Protein AF-A0A2W4TW45-F1 (afdb_monomer_lite)

Secondary structure (DSSP, 8-state):
-------------------B-TTSPBPPPHHHHHHHHHHHHHHHHHHHHHHHHHHHHHHHHH--THHHHHHHHT---TT-BHHHHHHHTT--GGGEEEEEETTEEEEEES-STT--B-SS-EEEEEEEETTEEEEEEEEETTEEEEE-SGGGGSHHHHHHHHHHHHHHHHHHHHHHT-HHHHHHHHHHHHHH-TT-HHHHHHH-

Radius of gyration: 29.38 Å; chains: 1; bounding box: 104×48×53 Å

Sequence (204 aa):
MVVALAAAACAPKRVREEPILRNGERVPEPDAAVEAVRQEAGARRAAMAARRGELVADALATCTGAICDALARGEVTLEMTEAQVLAATGTTDEAWQIRRNGRIAVMVPRSLLAAPRDAVGELAMVQLRDGAVASYAYREAQGLRVVRRPSDATTAGRANALAEMLVREGDDLVARGDLDAALDRYDRAQVLQPDNVELEYRIA

pLDDT: mean 88.07, std 15.18, range [37.84, 98.69]

Structure (mmCIF, N/CA/C/O backbone):
data_AF-A0A2W4TW45-F1
#
_entry.id   AF-A0A2W4TW45-F1
#
loop_
_atom_site.group_PDB
_atom_site.id
_atom_site.type_symbol
_atom_site.label_atom_id
_atom_site.label_alt_id
_atom_site.label_comp_id
_atom_site.label_asym_id
_atom_site.label_entity_id
_atom_site.label_seq_id
_atom_site.pdbx_PDB_ins_code
_atom_site.Cartn_x
_atom_site.Cartn_y
_atom_site.Cartn_z
_atom_site.occupancy
_atom_site.B_iso_or_equiv
_atom_site.auth_seq_id
_atom_site.auth_comp_id
_atom_site.auth_asym_id
_atom_site.auth_atom_id
_atom_site.pdbx_PDB_model_num
ATOM 1 N N . MET A 1 1 ? 84.708 -15.917 26.399 1.00 40.94 1 MET A N 1
ATOM 2 C CA . MET A 1 1 ? 83.237 -16.032 26.442 1.00 40.94 1 MET A CA 1
ATOM 3 C C . MET A 1 1 ? 82.665 -15.229 25.282 1.00 40.94 1 MET A C 1
ATOM 5 O O . MET A 1 1 ? 82.539 -14.031 25.438 1.00 40.94 1 MET A O 1
ATOM 9 N N . VAL A 1 2 ? 82.394 -15.857 24.133 1.00 37.84 2 VAL A N 1
ATOM 10 C CA . VAL A 1 2 ? 81.362 -15.435 23.161 1.00 37.84 2 VAL A CA 1
ATOM 11 C C . VAL A 1 2 ? 80.947 -16.706 22.418 1.00 37.84 2 VAL A C 1
ATOM 13 O O . VAL A 1 2 ? 81.759 -17.322 21.734 1.00 37.84 2 VAL A O 1
ATOM 16 N N . VAL A 1 3 ? 79.707 -17.135 22.637 1.00 40.94 3 VAL A N 1
ATOM 17 C CA . VAL A 1 3 ? 79.056 -18.255 21.950 1.00 40.94 3 VAL A CA 1
ATOM 18 C C . VAL A 1 3 ? 78.403 -17.688 20.691 1.00 40.94 3 VAL A C 1
ATOM 20 O O . VAL A 1 3 ? 77.561 -16.801 20.796 1.00 40.94 3 VAL A O 1
ATOM 23 N N . ALA A 1 4 ? 78.788 -18.171 19.509 1.00 44.03 4 ALA A N 1
ATOM 24 C CA . ALA A 1 4 ? 78.119 -17.834 18.255 1.00 44.03 4 ALA A CA 1
ATOM 25 C C . ALA A 1 4 ? 76.975 -18.831 18.009 1.00 44.03 4 ALA A C 1
ATOM 27 O O . ALA A 1 4 ? 77.207 -19.988 17.663 1.00 44.03 4 ALA A O 1
ATOM 28 N N . LEU A 1 5 ? 75.739 -18.384 18.234 1.00 46.41 5 LEU A N 1
ATOM 29 C CA . LEU A 1 5 ? 74.516 -19.117 17.916 1.00 46.41 5 LEU A CA 1
ATOM 30 C C . LEU A 1 5 ? 74.190 -18.968 16.425 1.00 46.41 5 LEU A C 1
ATOM 32 O O . LEU A 1 5 ? 73.905 -17.873 15.944 1.00 46.41 5 LEU A O 1
ATOM 36 N N . ALA A 1 6 ? 74.204 -20.091 15.709 1.00 47.66 6 ALA A N 1
ATOM 37 C CA . ALA A 1 6 ? 73.624 -20.222 14.381 1.00 47.66 6 ALA A CA 1
ATOM 38 C C . ALA A 1 6 ? 72.089 -20.215 14.492 1.00 47.66 6 ALA A C 1
ATOM 40 O O . ALA A 1 6 ? 71.504 -21.133 15.064 1.00 47.66 6 ALA A O 1
ATOM 41 N N . ALA A 1 7 ? 71.432 -19.197 13.937 1.00 49.34 7 ALA A N 1
ATOM 42 C CA . ALA A 1 7 ? 69.981 -19.176 13.770 1.00 49.34 7 ALA A CA 1
ATOM 43 C C . ALA A 1 7 ? 69.641 -19.491 12.306 1.00 49.34 7 ALA A C 1
ATOM 45 O O . ALA A 1 7 ? 69.678 -18.620 11.439 1.00 49.34 7 ALA A O 1
ATOM 46 N N . ALA A 1 8 ? 69.324 -20.756 12.027 1.00 49.31 8 ALA A N 1
ATOM 47 C CA . ALA A 1 8 ? 68.699 -21.158 10.774 1.00 49.31 8 ALA A CA 1
ATOM 48 C C . ALA A 1 8 ? 67.248 -20.648 10.763 1.00 49.31 8 ALA A C 1
ATOM 50 O O . ALA A 1 8 ? 66.376 -21.188 11.445 1.00 49.31 8 ALA A O 1
ATOM 51 N N . ALA A 1 9 ? 66.990 -19.581 10.008 1.00 48.66 9 ALA A N 1
ATOM 52 C CA . ALA A 1 9 ? 65.646 -19.067 9.790 1.00 48.66 9 ALA A CA 1
ATOM 53 C C . ALA A 1 9 ? 64.853 -20.041 8.900 1.00 48.66 9 ALA A C 1
ATOM 55 O O . ALA A 1 9 ? 65.014 -20.070 7.681 1.00 48.66 9 ALA A O 1
ATOM 56 N N . CYS A 1 10 ? 63.981 -20.845 9.509 1.00 46.44 10 CYS A N 1
ATOM 57 C CA . CYS A 1 10 ? 62.943 -21.582 8.793 1.00 46.44 10 CYS A CA 1
ATOM 58 C C . CYS A 1 10 ? 61.831 -20.605 8.385 1.00 46.44 10 CYS A C 1
ATOM 60 O O . CYS A 1 10 ? 60.897 -20.364 9.146 1.00 46.44 10 CYS A O 1
ATOM 62 N N . ALA A 1 11 ? 61.923 -20.024 7.188 1.00 56.94 11 ALA A N 1
ATOM 63 C CA . ALA A 1 11 ? 60.775 -19.380 6.558 1.00 56.94 11 ALA A CA 1
ATOM 64 C C . ALA A 1 11 ? 59.892 -20.472 5.920 1.00 56.94 11 ALA A C 1
ATOM 66 O O . ALA A 1 11 ? 60.401 -21.245 5.103 1.00 56.94 11 ALA A O 1
ATOM 67 N N . PRO A 1 12 ? 58.590 -20.580 6.251 1.00 51.41 12 PRO A N 1
ATOM 68 C CA . PRO A 1 12 ? 57.721 -21.539 5.586 1.00 51.41 12 PRO A CA 1
ATOM 69 C C . PRO A 1 12 ? 57.571 -21.129 4.119 1.00 51.41 12 PRO A C 1
ATOM 71 O O . PRO A 1 12 ? 57.008 -20.080 3.796 1.00 51.41 12 PRO A O 1
ATOM 74 N N . LYS A 1 13 ? 58.102 -21.961 3.220 1.00 50.97 13 LYS A N 1
ATOM 75 C CA . LYS A 1 13 ? 57.926 -21.828 1.774 1.00 50.97 13 LYS A CA 1
ATOM 76 C C . LYS A 1 13 ? 56.427 -21.919 1.481 1.00 50.97 13 LYS A C 1
ATOM 78 O O . LYS A 1 13 ? 55.850 -22.999 1.552 1.00 50.97 13 LYS A O 1
ATOM 83 N N . ARG A 1 14 ? 55.778 -20.787 1.182 1.00 53.38 14 ARG A N 1
ATOM 84 C CA . ARG A 1 14 ? 54.401 -20.781 0.671 1.00 53.38 14 ARG A CA 1
ATOM 85 C C . ARG A 1 14 ? 54.428 -21.370 -0.733 1.00 53.38 14 ARG A C 1
ATOM 87 O O . ARG A 1 14 ? 54.740 -20.673 -1.694 1.00 53.38 14 ARG A O 1
ATOM 94 N N . VAL A 1 15 ? 54.156 -22.664 -0.836 1.00 56.25 15 VAL A N 1
ATOM 95 C CA . VAL A 1 15 ? 53.951 -23.315 -2.125 1.00 56.25 15 VAL A CA 1
ATOM 96 C C . VAL A 1 15 ? 52.547 -22.930 -2.591 1.00 56.25 15 VAL A C 1
ATOM 98 O O . VAL A 1 15 ? 51.558 -23.297 -1.964 1.00 56.25 15 VAL A O 1
ATOM 101 N N . ARG A 1 16 ? 52.460 -22.107 -3.641 1.00 52.53 16 ARG A N 1
ATOM 102 C CA . ARG A 1 16 ? 51.213 -21.902 -4.387 1.00 52.53 16 ARG A CA 1
ATOM 103 C C . ARG A 1 16 ? 51.067 -23.092 -5.330 1.00 52.53 16 ARG A C 1
ATOM 105 O O . ARG A 1 16 ? 51.513 -23.022 -6.469 1.00 52.53 16 ARG A O 1
ATOM 112 N N . GLU A 1 17 ? 50.555 -24.208 -4.828 1.00 57.88 17 GLU A N 1
ATOM 113 C CA . GLU A 1 17 ? 50.131 -25.301 -5.703 1.00 57.88 17 GLU A CA 1
ATOM 114 C C . GLU A 1 17 ? 48.700 -25.010 -6.148 1.00 57.88 17 GLU A C 1
ATOM 116 O O . GLU A 1 17 ? 47.798 -24.902 -5.318 1.00 57.88 17 GLU A O 1
ATOM 121 N N . GLU A 1 18 ? 48.501 -24.838 -7.454 1.00 55.84 18 GLU A N 1
ATOM 122 C CA . GLU A 1 18 ? 47.171 -24.879 -8.056 1.00 55.84 18 GLU A CA 1
ATOM 123 C C . GLU A 1 18 ? 46.656 -26.324 -7.939 1.00 55.84 18 GLU A C 1
ATOM 125 O O . GLU A 1 18 ? 47.288 -27.233 -8.488 1.00 55.84 18 GLU A O 1
ATOM 130 N N . PRO A 1 19 ? 45.555 -26.589 -7.215 1.00 55.31 19 PRO A N 1
ATOM 131 C CA . PRO A 1 19 ? 45.045 -27.944 -7.077 1.00 55.31 19 PRO A CA 1
ATOM 132 C C . PRO A 1 19 ? 44.543 -28.445 -8.437 1.00 55.31 19 PRO A C 1
ATOM 134 O O . PRO A 1 19 ? 43.561 -27.943 -8.985 1.00 55.31 19 PRO A O 1
ATOM 137 N N . ILE A 1 20 ? 45.222 -29.454 -8.982 1.00 56.00 20 ILE A N 1
ATOM 138 C CA . ILE A 1 20 ? 44.777 -30.190 -10.168 1.00 56.00 20 ILE A CA 1
ATOM 139 C C . ILE A 1 20 ? 43.894 -31.339 -9.675 1.00 56.00 20 ILE A C 1
ATOM 141 O O . ILE A 1 20 ? 44.335 -32.176 -8.882 1.00 56.00 20 ILE A O 1
ATOM 145 N N . LEU A 1 21 ? 42.635 -31.379 -10.111 1.00 57.69 21 LEU A N 1
ATOM 146 C CA . LEU A 1 21 ? 41.723 -32.472 -9.773 1.00 57.69 21 LEU A CA 1
ATOM 147 C C . LEU A 1 21 ? 42.173 -33.767 -10.477 1.00 57.69 21 LEU A C 1
ATOM 149 O O . LEU A 1 21 ? 42.857 -33.738 -11.499 1.00 57.69 21 LEU A O 1
ATOM 153 N N . ARG A 1 22 ? 41.793 -34.934 -9.937 1.00 56.06 22 ARG A N 1
ATOM 154 C CA . ARG A 1 22 ? 42.220 -36.276 -10.411 1.00 56.06 22 ARG A CA 1
ATOM 155 C C . ARG A 1 22 ? 41.962 -36.566 -11.904 1.00 56.06 22 ARG A C 1
ATOM 157 O O . ARG A 1 22 ? 42.484 -37.551 -12.413 1.00 56.06 22 ARG A O 1
ATOM 164 N N . ASN A 1 23 ? 41.173 -35.743 -12.589 1.00 60.25 23 ASN A N 1
ATOM 165 C CA . ASN A 1 23 ? 40.860 -35.810 -14.018 1.00 60.25 23 ASN A CA 1
ATOM 166 C C . ASN A 1 23 ? 41.730 -34.878 -14.897 1.00 60.25 23 ASN A C 1
ATOM 168 O O . ASN A 1 23 ? 41.465 -34.767 -16.090 1.00 60.25 23 ASN A O 1
ATOM 172 N N . GLY A 1 24 ? 42.754 -34.214 -14.344 1.00 58.84 24 GLY A N 1
ATOM 173 C CA . GLY A 1 24 ? 43.627 -33.292 -15.087 1.00 58.84 24 GLY A CA 1
ATOM 174 C C . GLY A 1 24 ? 43.014 -31.911 -15.338 1.00 58.84 24 GLY A C 1
ATOM 175 O O . GLY A 1 24 ? 43.631 -31.070 -15.993 1.00 58.84 24 GLY A O 1
ATOM 176 N N . GLU A 1 25 ? 41.819 -31.661 -14.806 1.00 59.00 25 GLU A N 1
ATOM 177 C CA . GLU A 1 25 ? 41.130 -30.382 -14.903 1.00 59.00 25 GLU A CA 1
ATOM 178 C C . GLU A 1 25 ? 41.662 -29.440 -13.814 1.00 59.00 25 GLU A C 1
ATOM 180 O O . GLU A 1 25 ? 41.693 -29.774 -12.622 1.00 59.00 25 GLU A O 1
ATOM 185 N N . ARG A 1 26 ? 42.156 -28.270 -14.233 1.00 61.19 26 ARG A N 1
ATOM 186 C CA . ARG A 1 26 ? 42.585 -27.213 -13.313 1.00 61.19 26 ARG A CA 1
ATOM 187 C C . ARG A 1 26 ? 41.352 -26.516 -12.758 1.00 61.19 26 ARG A C 1
ATOM 189 O O . ARG A 1 26 ? 40.476 -26.126 -13.527 1.00 61.19 26 ARG A O 1
ATOM 196 N N . VAL A 1 27 ? 41.303 -26.327 -11.439 1.00 59.66 27 VAL A N 1
ATOM 197 C CA . VAL A 1 27 ? 40.311 -25.434 -10.830 1.00 59.66 27 VAL A CA 1
ATOM 198 C C . VAL A 1 27 ? 40.559 -24.034 -11.410 1.00 59.66 27 VAL A C 1
ATOM 200 O O . VAL A 1 27 ? 41.702 -23.576 -11.342 1.00 59.66 27 VAL A O 1
ATOM 203 N N . PRO A 1 28 ? 39.554 -23.368 -12.015 1.00 61.38 28 PRO A N 1
ATOM 204 C CA . PRO A 1 28 ? 39.705 -21.992 -12.478 1.00 61.38 28 PRO A CA 1
ATOM 205 C C . PRO A 1 28 ? 40.271 -21.147 -11.342 1.00 61.38 28 PRO A C 1
ATOM 207 O O . PRO A 1 28 ? 39.827 -21.315 -10.202 1.00 61.38 28 PRO A O 1
ATOM 210 N N . GLU A 1 29 ? 41.242 -20.269 -11.622 1.00 63.16 29 GLU A N 1
ATOM 211 C CA . GLU A 1 29 ? 41.777 -19.412 -10.565 1.00 63.16 29 GLU A CA 1
ATOM 212 C C . GLU A 1 29 ? 40.605 -18.711 -9.860 1.00 63.16 29 GLU A C 1
ATOM 214 O O . GLU A 1 29 ? 39.744 -18.135 -10.539 1.00 63.16 29 GLU A O 1
ATOM 219 N N . PRO A 1 30 ? 40.521 -18.784 -8.519 1.00 63.94 30 PRO A N 1
ATOM 220 C CA . PRO A 1 30 ? 39.375 -18.274 -7.776 1.00 63.94 30 PRO A CA 1
ATOM 221 C C . PRO A 1 30 ? 39.099 -16.800 -8.095 1.00 63.94 30 PRO A C 1
ATOM 223 O O . PRO A 1 30 ? 37.941 -16.397 -8.134 1.00 63.94 30 PRO A O 1
ATOM 226 N N . ASP A 1 31 ? 40.134 -16.027 -8.429 1.00 73.25 31 ASP A N 1
ATOM 227 C CA . ASP A 1 31 ? 40.014 -14.629 -8.842 1.00 73.25 31 ASP A CA 1
ATOM 228 C C . ASP A 1 31 ? 39.316 -14.470 -10.204 1.00 73.25 31 ASP A C 1
ATOM 230 O O . ASP A 1 31 ? 38.450 -13.608 -10.352 1.00 73.25 31 ASP A O 1
ATOM 234 N N . ALA A 1 32 ? 39.607 -15.336 -11.181 1.00 77.50 32 ALA A N 1
ATOM 235 C CA . ALA A 1 32 ? 38.953 -15.321 -12.491 1.00 77.50 32 ALA A CA 1
ATOM 236 C C . ALA A 1 32 ? 37.480 -15.753 -12.401 1.00 77.50 32 ALA A C 1
ATOM 238 O O . ALA A 1 32 ? 36.615 -15.153 -13.041 1.00 77.50 32 ALA A O 1
ATOM 239 N N . ALA A 1 33 ? 37.177 -16.755 -11.570 1.00 80.38 33 ALA A N 1
ATOM 240 C CA . ALA A 1 33 ? 35.802 -17.184 -11.318 1.00 80.38 33 ALA A CA 1
ATOM 241 C C . ALA A 1 33 ? 34.990 -16.104 -10.579 1.00 80.38 33 ALA A C 1
ATOM 243 O O . ALA A 1 33 ? 33.852 -15.817 -10.951 1.00 80.38 33 ALA A O 1
ATOM 244 N N . VAL A 1 34 ? 35.577 -15.462 -9.563 1.00 83.50 34 VAL A N 1
ATOM 245 C CA . VAL A 1 34 ? 34.942 -14.352 -8.835 1.00 83.50 34 VAL A CA 1
ATOM 246 C C . VAL A 1 34 ? 34.694 -13.161 -9.758 1.00 83.50 34 VAL A C 1
ATOM 248 O O . VAL A 1 34 ? 33.622 -12.555 -9.694 1.00 83.50 34 VAL A O 1
ATOM 251 N N . GLU A 1 35 ? 35.644 -12.827 -10.629 1.00 85.56 35 GLU A N 1
ATOM 252 C CA . GLU A 1 35 ? 35.494 -11.709 -11.557 1.00 85.56 35 GLU A CA 1
ATOM 253 C C . GLU A 1 35 ? 34.426 -11.985 -12.625 1.00 85.56 35 GLU A C 1
ATOM 255 O O . GLU A 1 35 ? 33.592 -11.119 -12.889 1.00 85.56 35 GLU A O 1
ATOM 260 N N . ALA A 1 36 ? 34.349 -13.212 -13.149 1.00 85.69 36 ALA A N 1
ATOM 261 C CA . ALA A 1 36 ? 33.265 -13.627 -14.040 1.00 85.69 36 ALA A CA 1
ATOM 262 C C . ALA A 1 36 ? 31.882 -13.484 -13.375 1.00 85.69 36 ALA A C 1
ATOM 264 O O . ALA A 1 36 ? 30.977 -12.881 -13.956 1.00 85.69 36 ALA A O 1
ATOM 265 N N . VAL A 1 37 ? 31.729 -13.939 -12.124 1.00 88.56 37 VAL A N 1
ATOM 266 C CA . VAL A 1 37 ? 30.475 -13.786 -11.359 1.00 88.56 37 VAL A CA 1
ATOM 267 C C . VAL A 1 37 ? 30.130 -12.310 -11.130 1.00 88.56 37 VAL A C 1
ATOM 269 O O . VAL A 1 37 ? 28.963 -11.922 -11.211 1.00 88.56 37 VAL A O 1
ATOM 272 N N . ARG A 1 38 ? 31.123 -11.452 -10.859 1.00 87.75 38 ARG A N 1
ATOM 273 C CA . ARG A 1 38 ? 30.902 -10.003 -10.713 1.00 87.75 38 ARG A CA 1
ATOM 274 C C . ARG A 1 38 ? 30.430 -9.362 -12.011 1.00 87.75 38 ARG A C 1
ATOM 276 O O . ARG A 1 38 ? 29.497 -8.559 -11.961 1.00 87.75 38 ARG A O 1
ATOM 283 N N . GLN A 1 39 ? 31.046 -9.708 -13.139 1.00 91.56 39 GLN A N 1
ATO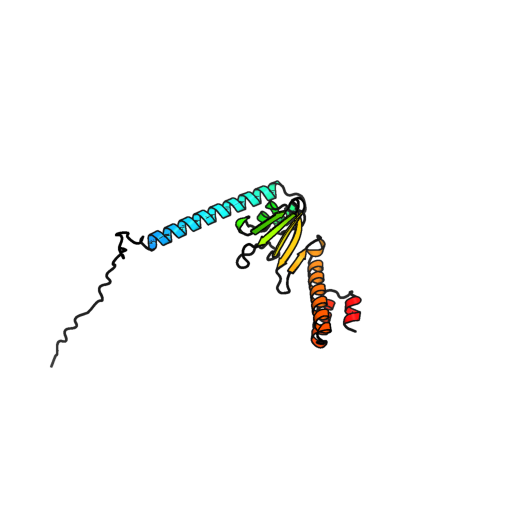M 284 C CA . GLN A 1 39 ? 30.663 -9.196 -14.454 1.00 91.56 39 GLN A CA 1
ATOM 285 C C . GLN A 1 39 ? 29.247 -9.631 -14.828 1.00 91.56 39 GLN A C 1
ATOM 287 O O . GLN A 1 39 ? 28.435 -8.790 -15.211 1.00 91.56 39 GLN A O 1
ATOM 292 N N . GLU A 1 40 ? 28.912 -10.906 -14.629 1.00 91.31 40 GLU A N 1
ATOM 293 C CA . GLU A 1 40 ? 27.566 -11.429 -14.866 1.00 91.31 40 GLU A CA 1
ATOM 294 C C . GLU A 1 40 ? 26.526 -10.737 -13.970 1.00 91.31 40 GLU A C 1
ATOM 296 O O . GLU A 1 40 ? 25.497 -10.252 -14.449 1.00 91.31 40 GLU A O 1
ATOM 301 N N . ALA A 1 41 ? 26.816 -10.596 -12.672 1.00 88.19 41 ALA A N 1
ATOM 302 C CA . ALA A 1 41 ? 25.949 -9.874 -11.747 1.00 88.19 41 ALA A CA 1
ATOM 303 C C . ALA A 1 41 ? 25.791 -8.394 -12.138 1.00 88.19 41 ALA A C 1
ATOM 305 O O . ALA A 1 41 ? 24.705 -7.829 -11.999 1.00 88.19 41 ALA A O 1
ATOM 306 N N . GLY A 1 42 ? 26.855 -7.758 -12.631 1.00 91.19 42 GLY A N 1
ATOM 307 C CA . GLY A 1 42 ? 26.832 -6.397 -13.164 1.00 91.19 42 GLY A CA 1
ATOM 308 C C . GLY A 1 42 ? 25.932 -6.274 -14.393 1.00 91.19 42 GLY A C 1
ATOM 309 O O . GLY A 1 42 ? 25.034 -5.431 -14.407 1.00 91.19 42 GLY A O 1
ATOM 310 N N . ALA A 1 43 ? 26.105 -7.159 -15.376 1.00 90.75 43 ALA A N 1
ATOM 311 C CA . ALA A 1 43 ? 25.295 -7.201 -16.591 1.00 90.75 43 ALA A CA 1
ATOM 312 C C . ALA A 1 43 ? 23.810 -7.424 -16.272 1.00 90.75 43 ALA A C 1
ATOM 314 O O . ALA A 1 43 ? 22.951 -6.694 -16.769 1.00 90.75 43 ALA A O 1
ATOM 315 N N . ARG A 1 44 ? 23.499 -8.357 -15.362 1.00 89.00 44 ARG A N 1
ATOM 316 C CA . ARG A 1 44 ? 22.122 -8.600 -14.912 1.00 89.00 44 ARG A CA 1
ATOM 317 C C . ARG A 1 44 ? 21.518 -7.374 -14.228 1.00 89.00 44 ARG A C 1
ATOM 319 O O . ARG A 1 44 ? 20.374 -7.024 -14.503 1.00 89.00 44 ARG A O 1
ATOM 326 N N . ARG A 1 45 ? 22.272 -6.683 -13.364 1.00 86.88 45 ARG A N 1
ATOM 327 C CA . ARG A 1 45 ? 21.810 -5.432 -12.729 1.00 86.88 45 ARG A CA 1
ATOM 328 C C . ARG A 1 45 ? 21.535 -4.336 -13.756 1.00 86.88 45 ARG A C 1
ATOM 330 O O . ARG A 1 45 ? 20.521 -3.653 -13.628 1.00 86.88 45 ARG A O 1
ATOM 337 N N . ALA A 1 46 ? 22.395 -4.186 -14.762 1.00 89.94 46 ALA A N 1
ATOM 338 C CA . ALA A 1 46 ? 22.207 -3.211 -15.833 1.00 89.94 46 ALA A CA 1
ATOM 339 C C . ALA A 1 46 ? 20.959 -3.528 -16.672 1.00 89.94 46 ALA A C 1
ATOM 341 O O . ALA A 1 46 ? 20.133 -2.644 -16.888 1.00 89.94 46 ALA A O 1
ATOM 342 N N . ALA A 1 47 ? 20.765 -4.794 -17.054 1.00 89.75 47 ALA A N 1
ATOM 343 C CA . ALA A 1 47 ? 19.576 -5.240 -17.777 1.00 89.75 47 ALA A CA 1
ATOM 344 C C . ALA A 1 47 ? 18.286 -4.993 -16.973 1.00 89.75 47 ALA A C 1
ATOM 346 O O . ALA A 1 47 ? 17.320 -4.448 -17.502 1.00 89.75 47 ALA A O 1
ATOM 347 N N . MET A 1 48 ? 18.282 -5.302 -15.670 1.00 87.19 48 MET A N 1
ATOM 348 C CA . MET A 1 48 ? 17.142 -5.004 -14.792 1.00 87.19 48 MET A CA 1
ATOM 349 C C . MET A 1 48 ? 16.900 -3.497 -14.635 1.00 87.19 48 MET A C 1
ATOM 351 O O . MET A 1 48 ? 15.757 -3.065 -14.523 1.00 87.19 48 MET A O 1
ATOM 355 N N . ALA A 1 49 ? 17.949 -2.672 -14.595 1.00 88.81 49 ALA A N 1
ATOM 356 C CA . ALA A 1 49 ? 17.803 -1.218 -14.552 1.00 88.81 49 ALA A CA 1
ATOM 357 C C . ALA A 1 49 ? 17.188 -0.670 -15.848 1.00 88.81 49 ALA A C 1
ATOM 359 O O . ALA A 1 49 ? 16.248 0.117 -15.772 1.00 88.81 49 ALA A O 1
ATOM 360 N N . ALA A 1 50 ? 17.650 -1.139 -17.011 1.00 90.62 50 ALA A N 1
ATOM 361 C CA . ALA A 1 50 ? 17.076 -0.778 -18.305 1.00 90.62 50 ALA A CA 1
ATOM 362 C C . ALA A 1 50 ? 15.600 -1.187 -18.390 1.00 90.62 50 ALA A C 1
ATOM 364 O O . ALA A 1 50 ? 14.748 -0.354 -18.689 1.00 90.62 50 ALA A O 1
ATOM 365 N 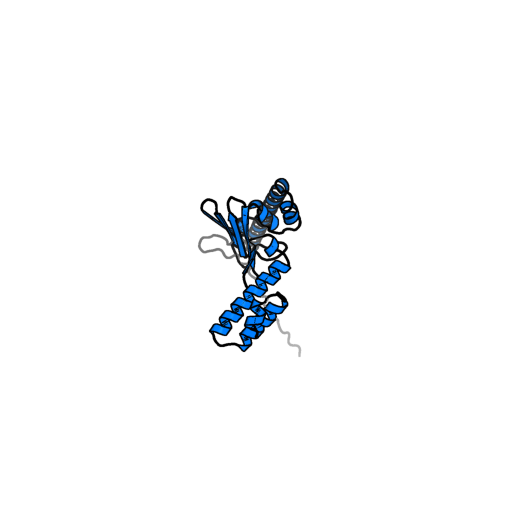N . ARG A 1 51 ? 15.282 -2.429 -18.000 1.00 91.44 51 ARG A N 1
ATOM 366 C CA . ARG A 1 51 ? 13.907 -2.935 -18.000 1.00 91.44 51 ARG A CA 1
ATOM 367 C C . ARG A 1 51 ? 12.973 -2.117 -17.109 1.00 91.44 51 ARG A C 1
ATOM 369 O O . ARG A 1 51 ? 11.837 -1.852 -17.485 1.00 91.44 51 ARG A O 1
ATOM 376 N N . ARG A 1 52 ? 13.442 -1.699 -15.931 1.00 91.25 52 ARG A N 1
ATOM 377 C CA . ARG A 1 52 ? 12.683 -0.792 -15.056 1.00 91.25 52 ARG A CA 1
ATOM 378 C C . ARG A 1 52 ? 12.469 0.575 -15.701 1.00 91.25 52 ARG A C 1
ATOM 380 O O . ARG A 1 52 ? 11.371 1.107 -15.608 1.00 91.25 52 ARG A O 1
ATOM 387 N N . GLY A 1 53 ? 13.490 1.118 -16.364 1.00 89.88 53 GLY A N 1
ATOM 388 C CA . GLY A 1 53 ? 13.389 2.381 -17.097 1.00 89.88 53 GLY A CA 1
ATOM 389 C C . GLY A 1 53 ? 12.338 2.339 -18.209 1.00 89.88 53 GLY A C 1
ATOM 390 O O . GLY A 1 53 ? 11.526 3.255 -18.300 1.00 89.88 53 GLY A O 1
ATOM 391 N N . GLU A 1 54 ? 12.298 1.255 -18.991 1.00 90.88 54 GLU A N 1
ATOM 392 C CA . GLU A 1 54 ? 11.259 1.017 -20.007 1.00 90.88 54 GLU A CA 1
ATOM 393 C C . GLU A 1 54 ? 9.855 1.006 -19.389 1.00 90.88 54 GLU A C 1
ATOM 395 O O . GLU A 1 54 ? 8.981 1.742 -19.834 1.00 90.88 54 GLU A O 1
ATOM 400 N N . LEU A 1 55 ? 9.652 0.234 -18.313 1.00 92.88 55 LEU A N 1
ATOM 401 C CA . LEU A 1 55 ? 8.353 0.141 -17.636 1.00 92.88 55 LEU A CA 1
ATOM 402 C C . LEU A 1 55 ? 7.871 1.495 -17.109 1.00 92.88 55 LEU A C 1
ATOM 404 O O . LEU A 1 55 ? 6.689 1.811 -17.214 1.00 92.88 55 LEU A O 1
ATOM 408 N N . VAL A 1 56 ? 8.778 2.301 -16.550 1.00 92.25 56 VAL A N 1
ATOM 409 C CA . VAL A 1 56 ? 8.453 3.652 -16.077 1.00 92.25 56 VAL A CA 1
ATOM 410 C C . VAL A 1 56 ? 8.079 4.564 -17.244 1.00 92.25 56 VAL A C 1
ATOM 412 O O . VAL A 1 56 ? 7.089 5.286 -17.146 1.00 92.25 56 VAL A O 1
ATOM 415 N N . ALA A 1 57 ? 8.825 4.520 -18.350 1.00 91.50 57 ALA A N 1
ATOM 416 C CA . ALA A 1 57 ? 8.519 5.316 -19.535 1.00 91.50 57 ALA A CA 1
ATOM 417 C C . ALA A 1 57 ? 7.142 4.959 -20.120 1.00 91.50 57 ALA A C 1
ATOM 419 O O . ALA A 1 57 ? 6.329 5.853 -20.354 1.00 91.50 57 ALA A O 1
ATOM 420 N N . ASP A 1 58 ? 6.846 3.667 -20.269 1.00 91.56 58 ASP A N 1
ATOM 421 C CA . ASP A 1 58 ? 5.558 3.179 -20.774 1.00 91.56 58 ASP A CA 1
ATOM 422 C C . ASP A 1 58 ? 4.397 3.548 -19.836 1.00 91.56 58 ASP A C 1
ATOM 424 O O . ASP A 1 58 ? 3.324 3.976 -20.279 1.00 91.56 58 ASP A O 1
ATOM 428 N N . ALA A 1 59 ? 4.606 3.423 -18.521 1.00 93.94 59 ALA A N 1
ATOM 429 C CA . ALA A 1 59 ? 3.610 3.790 -17.519 1.00 93.94 59 ALA A CA 1
ATOM 430 C C . ALA A 1 59 ? 3.296 5.291 -17.554 1.00 93.94 59 ALA A C 1
ATOM 432 O O . ALA A 1 59 ? 2.124 5.665 -17.511 1.00 93.94 59 ALA A O 1
ATOM 433 N N . LEU A 1 60 ? 4.316 6.146 -17.675 1.00 92.38 60 LEU A N 1
ATOM 434 C CA . LEU A 1 60 ? 4.145 7.597 -17.783 1.00 92.38 60 LEU A CA 1
ATOM 435 C C . LEU A 1 60 ? 3.522 8.019 -19.120 1.00 92.38 60 LEU A C 1
ATOM 437 O O . LEU A 1 60 ? 2.763 8.981 -19.155 1.00 92.38 60 LEU A O 1
ATOM 441 N N . ALA A 1 61 ? 3.790 7.294 -20.208 1.00 92.75 61 ALA A N 1
ATOM 442 C CA . ALA A 1 61 ? 3.192 7.570 -21.514 1.00 92.75 61 ALA A CA 1
ATOM 443 C C . ALA A 1 61 ? 1.685 7.257 -21.571 1.00 92.75 61 ALA A C 1
ATOM 445 O O . ALA A 1 61 ? 0.975 7.802 -22.415 1.00 92.75 61 ALA A O 1
ATOM 446 N N . THR A 1 62 ? 1.196 6.375 -20.694 1.00 92.12 62 THR A N 1
ATOM 447 C CA . THR A 1 62 ? -0.190 5.869 -20.702 1.00 92.12 62 THR A CA 1
ATOM 448 C C . THR A 1 62 ? -1.016 6.288 -19.487 1.00 92.12 62 THR A C 1
ATOM 450 O O . THR A 1 62 ? -2.196 5.947 -19.399 1.00 92.12 62 THR A O 1
ATOM 453 N N . CYS A 1 63 ? -0.428 7.006 -18.530 1.00 95.62 63 CYS A N 1
ATOM 454 C CA . CYS A 1 63 ? -1.137 7.437 -17.334 1.00 95.62 63 CYS A CA 1
ATOM 455 C C . CYS A 1 63 ? -2.109 8.590 -17.625 1.00 95.62 63 CYS A C 1
ATOM 457 O O . CYS A 1 63 ? -1.933 9.373 -18.558 1.00 95.62 63 CYS A O 1
ATOM 459 N N . THR A 1 64 ? -3.121 8.737 -16.768 1.00 94.94 64 THR A N 1
ATOM 460 C CA . THR A 1 64 ? -4.034 9.887 -16.788 1.00 94.94 64 THR A CA 1
ATOM 461 C C . THR A 1 64 ? -4.407 10.315 -15.374 1.00 94.94 64 THR A C 1
ATOM 463 O O . THR A 1 64 ? -4.622 9.464 -14.508 1.00 94.94 64 THR A O 1
ATOM 466 N N . GLY A 1 65 ? -4.547 11.625 -15.149 1.00 95.25 65 GLY A N 1
ATOM 467 C CA . GLY A 1 65 ? -5.072 12.187 -13.899 1.00 95.25 65 GLY A CA 1
ATOM 468 C C . GLY A 1 65 ? -4.340 11.677 -12.654 1.00 95.25 65 GLY A C 1
ATOM 469 O O . GLY A 1 65 ? -3.110 11.657 -12.614 1.00 95.25 65 GLY A O 1
ATOM 470 N N . ALA A 1 66 ? -5.105 11.201 -11.668 1.00 93.12 66 ALA A N 1
ATOM 471 C CA . ALA A 1 66 ? -4.585 10.743 -10.379 1.00 93.12 66 ALA A CA 1
ATOM 472 C C . ALA A 1 66 ? -3.551 9.603 -10.481 1.00 93.12 66 ALA A C 1
ATOM 474 O O . ALA A 1 66 ? -2.705 9.469 -9.597 1.00 93.12 66 ALA A O 1
ATOM 475 N N . ILE A 1 67 ? -3.580 8.799 -11.554 1.00 96.62 67 ILE A N 1
ATOM 476 C CA . ILE A 1 67 ? -2.585 7.743 -11.784 1.00 96.62 67 ILE A CA 1
ATOM 477 C C . ILE A 1 67 ? -1.218 8.352 -12.118 1.00 96.62 67 ILE A C 1
ATOM 479 O O . ILE A 1 67 ? -0.208 7.865 -11.614 1.00 96.62 67 ILE A O 1
ATOM 483 N N . CYS A 1 68 ? -1.163 9.425 -12.916 1.00 97.00 68 CYS A N 1
ATOM 484 C CA . CYS A 1 68 ? 0.102 10.113 -13.196 1.00 97.00 68 CYS A CA 1
ATOM 485 C C . CYS A 1 68 ? 0.692 10.726 -11.926 1.00 97.00 68 CYS A C 1
ATOM 487 O O . CYS A 1 68 ? 1.887 10.584 -11.675 1.00 97.00 68 CYS A O 1
ATOM 489 N N . ASP A 1 69 ? -0.149 11.356 -11.102 1.00 96.00 69 ASP A N 1
ATOM 490 C CA . ASP A 1 69 ? 0.291 11.954 -9.842 1.00 96.00 69 ASP A CA 1
ATOM 491 C C . ASP A 1 69 ? 0.836 10.888 -8.881 1.00 96.00 69 ASP A C 1
ATOM 493 O O . ASP A 1 69 ? 1.859 11.100 -8.232 1.00 96.00 69 ASP A O 1
ATOM 497 N N . ALA A 1 70 ? 0.172 9.731 -8.800 1.00 96.38 70 ALA A N 1
ATOM 498 C CA . ALA A 1 70 ? 0.630 8.596 -8.003 1.00 96.38 70 ALA A CA 1
ATOM 499 C C . ALA A 1 70 ? 1.956 8.020 -8.529 1.00 96.38 70 ALA A C 1
ATOM 501 O O . ALA A 1 70 ? 2.885 7.831 -7.747 1.00 96.38 70 ALA A O 1
ATOM 502 N N . LEU A 1 71 ? 2.099 7.824 -9.847 1.00 96.88 71 LEU A N 1
ATOM 503 C CA . LEU A 1 71 ? 3.360 7.379 -10.457 1.00 96.88 71 LEU A CA 1
ATOM 504 C C . LEU A 1 71 ? 4.506 8.354 -10.183 1.00 96.88 71 LEU A C 1
ATOM 506 O O . LEU A 1 71 ? 5.606 7.918 -9.854 1.00 96.88 71 LEU A O 1
ATOM 510 N N . ALA A 1 72 ? 4.251 9.661 -10.269 1.00 95.19 72 ALA A N 1
ATOM 511 C CA . ALA A 1 72 ? 5.250 10.688 -9.987 1.00 95.19 72 ALA A CA 1
ATOM 512 C C . ALA A 1 72 ? 5.728 10.661 -8.525 1.00 95.19 72 ALA A C 1
ATOM 514 O O . ALA A 1 72 ? 6.887 10.969 -8.252 1.00 95.19 72 ALA A O 1
ATOM 515 N N . ARG A 1 73 ? 4.856 10.264 -7.589 1.00 95.38 73 ARG A N 1
ATOM 516 C CA . ARG A 1 73 ? 5.216 10.040 -6.180 1.00 95.38 73 ARG A CA 1
ATOM 517 C C . ARG A 1 73 ? 5.789 8.646 -5.911 1.00 95.38 73 ARG A C 1
ATOM 519 O O . ARG A 1 73 ? 6.293 8.419 -4.818 1.00 95.38 73 ARG A O 1
ATOM 526 N N . GLY A 1 74 ? 5.740 7.731 -6.881 1.00 96.62 74 GLY A N 1
ATOM 527 C CA . GLY A 1 74 ? 6.112 6.331 -6.686 1.00 96.62 74 GLY A CA 1
ATOM 528 C C . GLY A 1 74 ? 5.149 5.602 -5.749 1.00 96.62 74 GLY A C 1
ATOM 529 O O . GLY A 1 74 ? 5.590 4.837 -4.901 1.00 96.62 74 GLY A O 1
ATOM 530 N N . GLU A 1 75 ? 3.850 5.880 -5.848 1.00 97.00 75 GLU A N 1
ATOM 531 C CA . GLU A 1 75 ? 2.795 5.295 -5.014 1.00 97.00 75 GLU A CA 1
ATOM 532 C C . GLU A 1 75 ? 1.910 4.359 -5.834 1.00 97.00 75 GLU A C 1
ATOM 534 O O . GLU A 1 75 ? 1.521 4.682 -6.958 1.00 97.00 75 GLU A O 1
ATOM 539 N N . VAL A 1 76 ? 1.528 3.220 -5.256 1.00 98.00 76 VAL A N 1
ATOM 540 C CA . VAL A 1 76 ? 0.493 2.364 -5.837 1.00 98.00 76 VAL A CA 1
ATOM 541 C C . VAL A 1 76 ? -0.888 2.887 -5.443 1.00 98.00 76 VAL A C 1
ATOM 543 O O . VAL A 1 76 ? -1.166 3.172 -4.275 1.00 98.00 76 VAL A O 1
ATOM 546 N N . THR A 1 77 ? -1.785 2.968 -6.424 1.00 97.62 77 THR A N 1
ATOM 547 C CA . THR A 1 77 ? -3.192 3.326 -6.222 1.00 97.62 77 THR A CA 1
ATOM 548 C C . THR A 1 77 ? -4.124 2.370 -6.964 1.00 97.62 77 THR A C 1
ATOM 550 O O . THR A 1 77 ? -3.696 1.522 -7.751 1.00 97.62 77 THR A O 1
ATOM 553 N N . LEU A 1 78 ? -5.416 2.481 -6.667 1.00 98.00 78 LEU A N 1
ATOM 554 C CA . LEU A 1 78 ? -6.471 1.757 -7.368 1.00 98.00 78 LEU A CA 1
ATOM 555 C C . LEU A 1 78 ? -6.481 2.132 -8.855 1.00 98.00 78 LEU A C 1
ATOM 557 O O . LEU A 1 78 ? -5.971 3.176 -9.248 1.00 98.00 78 LEU A O 1
ATOM 561 N N . GLU A 1 79 ? -7.061 1.266 -9.678 1.00 97.25 79 GLU A N 1
ATOM 562 C CA . GLU A 1 79 ? -7.212 1.441 -11.130 1.00 97.25 79 GLU A CA 1
ATOM 563 C C . GLU A 1 79 ? -5.904 1.418 -11.941 1.00 97.25 79 GLU A C 1
ATOM 565 O O . GLU A 1 79 ? -5.951 1.354 -13.168 1.00 97.25 79 GLU A O 1
ATOM 570 N N . MET A 1 80 ? -4.738 1.373 -11.287 1.00 97.88 80 MET A N 1
ATOM 571 C CA . MET A 1 80 ? -3.460 1.171 -11.967 1.00 97.88 80 MET A CA 1
ATOM 572 C C . MET A 1 80 ? -3.431 -0.150 -12.738 1.00 97.88 80 MET A C 1
ATOM 574 O O . MET A 1 80 ? -3.961 -1.164 -12.291 1.00 97.88 80 MET A O 1
ATOM 578 N N . THR A 1 81 ? -2.753 -0.174 -13.877 1.00 96.88 81 THR A N 1
ATOM 579 C CA . THR A 1 81 ? -2.441 -1.424 -14.579 1.00 96.88 81 THR A CA 1
ATOM 580 C C . THR A 1 81 ? -1.276 -2.155 -13.912 1.00 96.88 81 THR A C 1
ATOM 582 O O . THR A 1 81 ? -0.528 -1.582 -13.119 1.00 96.88 81 THR A O 1
ATOM 585 N N . GLU A 1 82 ? -1.062 -3.423 -14.271 1.00 96.06 82 GLU A N 1
ATOM 586 C CA . GLU A 1 82 ? 0.102 -4.191 -13.803 1.00 96.06 82 GLU A CA 1
ATOM 587 C C . GLU A 1 82 ? 1.426 -3.464 -14.099 1.00 96.06 82 GLU A C 1
ATOM 589 O O . GLU A 1 82 ? 2.273 -3.335 -13.218 1.00 96.06 82 GLU A O 1
ATOM 594 N N . ALA A 1 83 ? 1.585 -2.923 -15.312 1.00 95.12 83 ALA A N 1
ATOM 595 C CA . ALA A 1 83 ? 2.788 -2.186 -15.699 1.00 95.12 83 ALA A CA 1
ATOM 596 C C . ALA A 1 83 ? 2.996 -0.928 -14.839 1.00 95.12 83 ALA A C 1
ATOM 598 O O . ALA A 1 83 ? 4.118 -0.643 -14.424 1.00 95.12 83 ALA A O 1
ATOM 599 N N . GLN A 1 84 ? 1.915 -0.215 -14.509 1.00 97.50 84 GLN A N 1
ATOM 600 C CA . GLN A 1 84 ? 1.967 0.960 -13.638 1.00 97.50 84 GLN A CA 1
ATOM 601 C C . GLN A 1 84 ? 2.335 0.591 -12.194 1.00 97.50 84 GLN A C 1
ATOM 603 O O . GLN A 1 84 ? 3.090 1.324 -11.566 1.00 97.50 84 GLN A O 1
ATOM 608 N N . VAL A 1 85 ? 1.899 -0.566 -11.682 1.00 97.94 85 VAL A N 1
ATOM 609 C CA . VAL A 1 85 ? 2.335 -1.076 -10.365 1.00 97.94 85 VAL A CA 1
ATOM 610 C C . VAL A 1 85 ? 3.836 -1.380 -10.356 1.00 97.94 85 VAL A C 1
ATOM 612 O O . VAL A 1 85 ? 4.545 -1.009 -9.416 1.00 97.94 85 VAL A O 1
ATOM 615 N N . LEU A 1 86 ? 4.346 -2.037 -11.402 1.00 97.38 86 LEU A N 1
ATOM 616 C CA . LEU A 1 86 ? 5.779 -2.321 -11.527 1.00 97.38 86 LEU A CA 1
ATOM 617 C C . LEU A 1 86 ? 6.600 -1.024 -11.594 1.00 97.38 86 LEU A C 1
ATOM 619 O O . LEU A 1 86 ? 7.612 -0.903 -10.902 1.00 97.38 86 LEU A O 1
ATOM 623 N N . ALA A 1 87 ? 6.124 -0.036 -12.354 1.00 97.19 87 ALA A N 1
ATOM 624 C CA . ALA A 1 87 ? 6.735 1.285 -12.443 1.00 97.19 87 ALA A CA 1
ATOM 625 C C . ALA A 1 87 ? 6.722 2.031 -11.097 1.00 97.19 87 ALA A C 1
ATOM 627 O O . ALA A 1 87 ? 7.777 2.470 -10.645 1.00 97.19 87 ALA A O 1
ATOM 628 N N . ALA A 1 88 ? 5.565 2.116 -10.428 1.00 97.56 88 ALA A N 1
ATOM 629 C CA . ALA A 1 88 ? 5.406 2.804 -9.143 1.00 97.56 88 ALA A CA 1
ATOM 630 C C . ALA A 1 88 ? 6.329 2.234 -8.057 1.00 97.56 88 ALA A C 1
ATOM 632 O O . ALA A 1 88 ? 6.890 2.973 -7.256 1.00 97.56 88 ALA A O 1
ATOM 633 N N . THR A 1 89 ? 6.523 0.915 -8.060 1.00 97.12 89 THR A N 1
ATOM 634 C CA . THR A 1 89 ? 7.387 0.221 -7.092 1.00 97.12 89 THR A CA 1
ATOM 635 C C . THR A 1 89 ? 8.857 0.168 -7.510 1.00 97.12 89 THR A C 1
ATOM 637 O O . THR A 1 89 ? 9.699 -0.328 -6.761 1.00 97.12 89 THR A O 1
ATOM 640 N N . GLY A 1 90 ? 9.193 0.625 -8.720 1.00 95.44 90 GLY A N 1
ATOM 641 C CA . GLY A 1 90 ? 10.539 0.496 -9.276 1.00 95.44 90 GLY A CA 1
ATOM 642 C C . GLY A 1 90 ? 11.010 -0.961 -9.352 1.00 95.44 90 GLY A C 1
ATOM 643 O O . GLY A 1 90 ? 12.197 -1.239 -9.141 1.00 95.44 90 GLY A O 1
ATOM 644 N N . THR A 1 91 ? 10.092 -1.894 -9.623 1.00 95.06 91 THR A N 1
ATOM 645 C CA . THR A 1 91 ? 10.361 -3.336 -9.718 1.00 95.06 91 THR A CA 1
ATOM 646 C C . THR A 1 91 ? 10.063 -3.887 -11.113 1.00 95.06 91 THR A C 1
ATOM 648 O O . THR A 1 91 ? 9.575 -3.191 -11.998 1.00 95.06 91 THR A O 1
ATOM 651 N N . THR A 1 92 ? 10.404 -5.156 -11.326 1.00 94.00 92 THR A N 1
ATOM 652 C CA . THR A 1 92 ? 9.976 -5.945 -12.486 1.00 94.00 92 THR A CA 1
ATOM 653 C C . THR A 1 92 ? 9.158 -7.140 -12.005 1.00 94.00 92 THR A C 1
ATOM 655 O O . THR A 1 92 ? 9.073 -7.407 -10.805 1.00 94.00 92 THR A O 1
ATOM 658 N N . ASP A 1 93 ? 8.585 -7.895 -12.935 1.00 93.38 93 ASP A N 1
ATOM 659 C CA . ASP A 1 93 ? 7.877 -9.151 -12.676 1.00 93.38 93 ASP A CA 1
ATOM 660 C C . ASP A 1 93 ? 8.708 -10.190 -11.893 1.00 93.38 93 ASP A C 1
ATOM 662 O O . ASP A 1 93 ? 8.141 -11.002 -11.159 1.00 93.38 93 ASP A O 1
ATOM 666 N N . GLU A 1 94 ? 10.044 -10.138 -11.956 1.00 93.12 94 GLU A N 1
ATOM 667 C CA . GLU A 1 94 ? 10.931 -10.985 -11.142 1.00 93.12 94 GLU A CA 1
ATOM 668 C C . GLU A 1 94 ? 10.739 -10.790 -9.627 1.00 93.12 94 GLU A C 1
ATOM 670 O O . GLU A 1 94 ? 10.924 -11.740 -8.861 1.00 93.12 94 GLU A O 1
ATOM 675 N N . ALA A 1 95 ? 10.331 -9.596 -9.180 1.00 95.44 95 ALA A N 1
ATOM 676 C CA . ALA A 1 95 ? 10.082 -9.310 -7.765 1.00 95.44 95 ALA A CA 1
ATOM 677 C C . ALA A 1 95 ? 8.749 -9.895 -7.260 1.00 95.44 95 ALA A C 1
ATOM 679 O O . ALA A 1 95 ? 8.504 -9.947 -6.050 1.00 95.44 95 ALA A O 1
ATOM 680 N N . TRP A 1 96 ? 7.902 -10.381 -8.172 1.00 97.50 96 TRP A N 1
ATOM 681 C CA . TRP A 1 96 ? 6.547 -10.829 -7.885 1.00 97.50 96 TRP A CA 1
ATOM 682 C C . TRP A 1 96 ? 6.346 -12.311 -8.228 1.00 97.50 96 TRP A C 1
ATOM 684 O O . TRP A 1 96 ? 6.986 -12.898 -9.107 1.00 97.50 96 TRP A O 1
ATOM 694 N N . GLN A 1 97 ? 5.428 -12.942 -7.507 1.00 97.94 97 GLN A N 1
ATOM 695 C CA . GLN A 1 97 ? 4.708 -14.124 -7.958 1.00 97.94 97 GLN A CA 1
ATOM 696 C C . GLN A 1 97 ? 3.341 -13.649 -8.441 1.00 97.94 97 GLN A C 1
ATOM 698 O O . GLN A 1 97 ? 2.535 -13.160 -7.648 1.00 97.94 97 GLN A O 1
ATOM 703 N N . ILE A 1 98 ? 3.092 -13.775 -9.744 1.00 97.31 98 ILE A N 1
ATOM 704 C CA . ILE A 1 98 ? 1.862 -13.288 -10.370 1.00 97.31 98 ILE A CA 1
ATOM 705 C C . ILE A 1 98 ? 0.999 -14.484 -10.763 1.00 97.31 98 ILE A C 1
ATOM 707 O O . ILE A 1 98 ? 1.378 -15.291 -11.611 1.00 97.31 98 ILE A O 1
ATOM 711 N N . ARG A 1 99 ? -0.173 -14.603 -10.140 1.00 97.50 99 ARG A N 1
ATOM 712 C CA . ARG A 1 99 ? -1.161 -15.653 -10.416 1.00 97.50 99 ARG A CA 1
ATOM 713 C C . ARG A 1 99 ? -2.322 -15.050 -11.187 1.00 97.50 99 ARG A C 1
ATOM 715 O O . ARG A 1 99 ? -2.919 -14.087 -10.720 1.00 97.50 99 ARG A O 1
ATOM 722 N N . ARG A 1 100 ? -2.662 -15.624 -12.341 1.00 96.94 100 ARG A N 1
ATOM 723 C CA . ARG A 1 100 ? -3.744 -15.139 -13.211 1.00 96.94 100 ARG A CA 1
ATOM 724 C C . ARG A 1 100 ? -4.826 -16.203 -13.351 1.00 96.94 100 ARG A C 1
ATOM 726 O O . ARG A 1 100 ? -4.512 -17.371 -13.563 1.00 96.94 100 ARG A O 1
ATOM 733 N N . ASN A 1 101 ? -6.085 -15.800 -13.224 1.00 94.50 101 ASN A N 1
ATOM 734 C CA . ASN A 1 101 ? -7.248 -16.644 -13.470 1.00 94.50 101 ASN A CA 1
ATOM 735 C C . ASN A 1 101 ? -8.362 -15.804 -14.107 1.00 94.50 101 ASN A C 1
ATOM 737 O O . ASN A 1 101 ? -9.040 -15.025 -13.432 1.00 94.50 101 ASN A O 1
ATOM 741 N N . GLY A 1 102 ? -8.526 -15.946 -15.424 1.00 93.94 102 GLY A N 1
ATOM 742 C CA . GLY A 1 102 ? -9.472 -15.152 -16.201 1.00 93.94 102 GLY A CA 1
ATOM 743 C C . GLY A 1 102 ? -9.212 -13.654 -16.041 1.00 93.94 102 GLY A C 1
ATOM 744 O O . GLY A 1 102 ? -8.147 -13.160 -16.397 1.00 93.94 102 GLY A O 1
ATOM 745 N N . ARG A 1 103 ? -10.192 -12.941 -15.482 1.00 95.25 103 ARG A N 1
ATOM 746 C CA . ARG A 1 103 ? -10.161 -11.483 -15.274 1.00 95.25 103 ARG A CA 1
ATOM 747 C C . ARG A 1 103 ? -9.433 -11.049 -14.003 1.00 95.25 103 ARG A C 1
ATOM 749 O O . ARG A 1 103 ? -9.317 -9.854 -13.761 1.00 95.25 103 ARG A O 1
ATOM 756 N N . ILE A 1 104 ? -8.991 -11.989 -13.170 1.00 97.00 104 ILE A N 1
ATOM 757 C CA . ILE A 1 104 ? -8.347 -11.693 -11.890 1.00 97.00 104 ILE A CA 1
ATOM 758 C C . ILE A 1 104 ? -6.858 -12.007 -11.995 1.00 97.00 104 ILE A C 1
ATOM 760 O O . ILE A 1 104 ? -6.474 -13.100 -12.418 1.00 97.00 104 ILE A O 1
ATOM 764 N N . ALA A 1 105 ? -6.024 -11.071 -11.554 1.00 98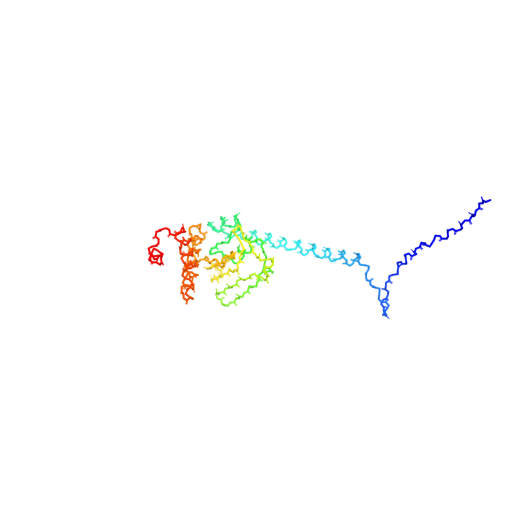.00 105 ALA A N 1
ATOM 765 C CA . ALA A 1 105 ? -4.611 -11.315 -11.306 1.00 98.00 105 ALA A CA 1
ATOM 766 C C . ALA A 1 105 ? -4.268 -10.954 -9.859 1.00 98.00 105 ALA A C 1
ATOM 768 O O . ALA A 1 105 ? -4.780 -9.984 -9.312 1.00 98.00 105 ALA A O 1
ATOM 769 N N . VAL A 1 106 ? -3.407 -11.744 -9.227 1.00 98.25 106 VAL A N 1
ATOM 770 C CA . VAL A 1 106 ? -2.906 -11.483 -7.877 1.00 98.25 106 VAL A CA 1
ATOM 771 C C . VAL A 1 106 ? -1.391 -11.482 -7.929 1.00 98.25 106 VAL A C 1
ATOM 773 O O . VAL A 1 106 ? -0.780 -12.471 -8.337 1.00 98.25 106 VAL A O 1
ATOM 776 N N . MET A 1 107 ? -0.801 -10.374 -7.506 1.00 98.50 107 MET A N 1
ATOM 777 C CA . MET A 1 107 ? 0.633 -10.191 -7.360 1.00 98.50 107 MET A CA 1
ATOM 778 C C . MET A 1 107 ? 0.968 -10.257 -5.873 1.00 98.50 107 MET A C 1
ATOM 780 O O . MET A 1 107 ? 0.416 -9.503 -5.071 1.00 98.50 107 MET A O 1
ATOM 784 N N . VAL A 1 108 ? 1.872 -11.155 -5.497 1.00 98.25 108 VAL A N 1
ATOM 785 C CA . VAL A 1 108 ? 2.453 -11.205 -4.148 1.00 98.25 108 VAL A CA 1
ATOM 786 C C . VAL A 1 108 ? 3.975 -11.126 -4.245 1.00 98.25 108 VAL A C 1
ATOM 788 O O . VAL A 1 108 ? 4.530 -11.598 -5.241 1.00 98.25 108 VAL A O 1
ATOM 791 N N . PRO A 1 109 ? 4.673 -10.535 -3.261 1.00 98.06 109 PRO A N 1
ATOM 792 C CA . PRO A 1 109 ? 6.129 -10.511 -3.244 1.00 98.06 109 PRO A CA 1
ATOM 793 C C . PRO A 1 109 ? 6.710 -11.916 -3.398 1.00 98.06 109 PRO A C 1
ATOM 795 O O . PRO A 1 109 ? 6.292 -12.848 -2.710 1.00 98.06 109 PRO A O 1
ATOM 798 N N . ARG A 1 110 ? 7.702 -12.081 -4.278 1.00 97.06 110 ARG A N 1
ATOM 799 C CA . ARG A 1 110 ? 8.390 -13.371 -4.448 1.00 97.06 110 ARG A CA 1
ATOM 800 C C . ARG A 1 110 ? 9.242 -13.741 -3.236 1.00 97.06 110 ARG A C 1
ATOM 802 O O . ARG A 1 110 ? 9.427 -14.921 -2.957 1.00 97.06 110 ARG A O 1
ATOM 809 N N . SER A 1 111 ? 9.762 -12.736 -2.538 1.00 95.12 111 SER A N 1
ATOM 810 C CA . SER A 1 111 ? 10.556 -12.875 -1.322 1.00 95.12 111 SER A CA 1
ATOM 811 C C . SER A 1 111 ? 10.145 -11.808 -0.318 1.00 95.12 111 SER A C 1
ATOM 813 O O . SER A 1 111 ? 9.935 -10.658 -0.692 1.00 95.12 111 SER A O 1
ATOM 815 N N . LEU A 1 112 ? 10.081 -12.182 0.961 1.00 90.50 112 LEU A N 1
ATOM 816 C CA . LEU A 1 112 ? 9.839 -11.237 2.053 1.00 90.50 112 LEU A CA 1
ATOM 817 C C . LEU A 1 112 ? 11.087 -10.415 2.408 1.00 90.50 112 LEU A C 1
ATOM 819 O O . LEU A 1 112 ? 10.962 -9.335 2.966 1.00 90.50 112 LEU A O 1
ATOM 823 N N . LEU A 1 113 ? 12.290 -10.894 2.069 1.00 90.94 113 LEU A N 1
ATOM 824 C CA . LEU A 1 113 ? 13.543 -10.179 2.354 1.00 90.94 113 LEU A CA 1
ATOM 825 C C . LEU A 1 113 ? 13.753 -8.963 1.442 1.00 90.94 113 LEU A C 1
ATOM 827 O O . LEU A 1 113 ? 14.458 -8.028 1.805 1.00 90.94 113 LEU A O 1
ATOM 831 N N . ALA A 1 114 ? 13.166 -9.002 0.248 1.00 89.25 114 ALA A N 1
ATOM 832 C CA . ALA A 1 114 ? 13.256 -7.956 -0.764 1.00 89.25 114 ALA A CA 1
ATOM 833 C C . ALA A 1 114 ? 11.866 -7.705 -1.358 1.00 89.25 114 ALA A C 1
ATOM 835 O O . ALA A 1 114 ? 11.681 -7.724 -2.576 1.00 89.25 114 ALA A O 1
ATOM 836 N N . ALA A 1 115 ? 10.871 -7.565 -0.480 1.00 95.50 115 ALA A N 1
ATOM 837 C CA . ALA A 1 115 ? 9.504 -7.326 -0.901 1.00 95.50 115 ALA A CA 1
ATOM 838 C C . ALA A 1 115 ? 9.396 -5.967 -1.620 1.00 95.50 115 ALA A C 1
ATOM 840 O O . ALA A 1 115 ? 10.025 -4.998 -1.184 1.00 95.50 115 ALA A O 1
ATOM 841 N N . PRO A 1 116 ? 8.613 -5.879 -2.709 1.00 97.50 116 PRO A N 1
ATOM 842 C CA . PRO A 1 116 ? 8.314 -4.621 -3.375 1.00 97.50 116 PRO A CA 1
ATOM 843 C C . PRO A 1 116 ? 7.775 -3.568 -2.405 1.00 97.50 116 PRO A C 1
ATOM 845 O O . PRO A 1 116 ? 6.938 -3.852 -1.544 1.00 97.50 116 PRO A O 1
ATOM 848 N N . ARG A 1 117 ? 8.256 -2.339 -2.570 1.00 97.62 117 ARG A N 1
ATOM 849 C CA . ARG A 1 117 ? 7.852 -1.171 -1.791 1.00 97.62 117 ARG A CA 1
ATOM 850 C C . ARG A 1 117 ? 7.456 -0.065 -2.745 1.00 97.62 117 ARG A C 1
ATOM 852 O O . ARG A 1 117 ? 8.035 0.046 -3.822 1.00 97.62 117 ARG A O 1
ATOM 859 N N . ASP A 1 118 ? 6.495 0.733 -2.332 1.00 97.19 118 ASP A N 1
ATOM 860 C CA . ASP A 1 118 ? 6.229 2.031 -2.931 1.00 97.19 118 ASP A CA 1
ATOM 861 C C . ASP A 1 118 ? 6.665 3.130 -1.940 1.00 97.19 118 ASP A C 1
ATOM 863 O O . ASP A 1 118 ? 7.314 2.843 -0.925 1.00 97.19 118 ASP A O 1
ATOM 867 N N . ALA A 1 119 ? 6.346 4.392 -2.217 1.00 96.50 119 ALA A N 1
ATOM 868 C CA . ALA A 1 119 ? 6.699 5.505 -1.337 1.00 96.50 119 ALA A CA 1
ATOM 869 C C . ALA A 1 119 ? 5.990 5.474 0.031 1.00 96.50 119 ALA A C 1
ATOM 871 O O . ALA A 1 119 ? 6.445 6.128 0.971 1.00 96.50 119 ALA A O 1
ATOM 872 N N . VAL A 1 120 ? 4.898 4.718 0.169 1.00 94.88 120 VAL A N 1
ATOM 873 C CA . VAL A 1 120 ? 4.132 4.600 1.413 1.00 94.88 120 VAL A CA 1
ATOM 874 C C . VAL A 1 120 ? 4.671 3.471 2.283 1.00 94.88 120 VAL A C 1
ATOM 876 O O . VAL A 1 120 ? 4.762 3.628 3.503 1.00 94.88 120 VAL A O 1
ATOM 879 N N . GLY A 1 121 ? 5.001 2.323 1.693 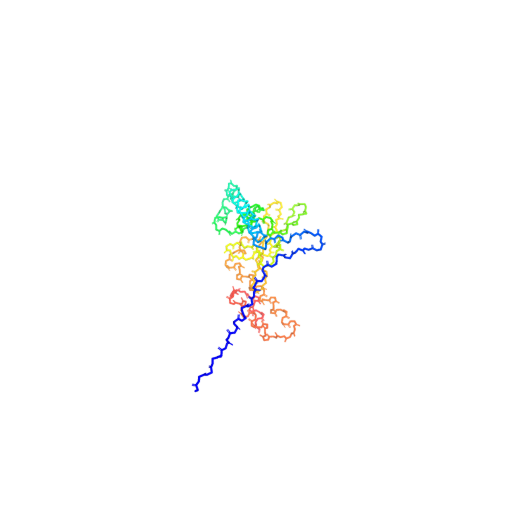1.00 95.12 121 GLY A N 1
ATOM 880 C CA . GLY A 1 121 ? 5.487 1.187 2.460 1.00 95.12 121 GLY A CA 1
ATOM 881 C C . GLY A 1 121 ? 5.650 -0.103 1.670 1.00 95.12 121 GLY A C 1
ATOM 882 O O . GLY A 1 121 ? 5.659 -0.142 0.443 1.00 95.12 121 GLY A O 1
ATOM 883 N N . GLU A 1 122 ? 5.811 -1.195 2.412 1.00 97.69 122 GLU A N 1
ATOM 884 C CA . GLU A 1 122 ? 5.977 -2.527 1.838 1.00 97.69 122 GLU A CA 1
ATOM 885 C C . GLU A 1 122 ? 4.643 -3.127 1.419 1.00 97.69 122 GLU A C 1
ATOM 887 O O . GLU A 1 122 ? 3.719 -3.236 2.226 1.00 97.69 122 GLU A O 1
ATOM 892 N N . LEU A 1 123 ? 4.551 -3.546 0.159 1.00 98.12 123 LEU A N 1
ATOM 893 C CA . LEU A 1 123 ? 3.358 -4.177 -0.382 1.00 98.12 123 LEU A CA 1
ATOM 894 C C . LEU A 1 123 ? 3.355 -5.660 -0.022 1.00 98.12 123 LEU A C 1
ATOM 896 O O . LEU A 1 123 ? 4.286 -6.404 -0.314 1.00 98.12 123 LEU A O 1
ATOM 900 N N . ALA A 1 124 ? 2.263 -6.107 0.582 1.00 97.88 124 ALA A N 1
ATOM 901 C CA . ALA A 1 124 ? 2.011 -7.514 0.851 1.00 97.88 124 ALA A CA 1
ATOM 902 C C . ALA A 1 124 ? 1.311 -8.205 -0.326 1.00 97.88 124 ALA A C 1
ATOM 904 O O . ALA A 1 124 ? 1.514 -9.398 -0.551 1.00 97.88 124 ALA A O 1
ATOM 905 N N . MET A 1 125 ? 0.458 -7.476 -1.052 1.00 98.19 125 MET A N 1
ATOM 906 C CA . MET A 1 125 ? -0.336 -8.010 -2.156 1.00 98.19 125 MET A CA 1
ATOM 907 C C . MET A 1 125 ? -0.907 -6.886 -3.018 1.00 98.19 125 MET A C 1
ATOM 909 O O . MET A 1 125 ? -1.300 -5.845 -2.496 1.00 98.19 125 MET A O 1
ATOM 913 N N . VAL A 1 126 ? -1.055 -7.146 -4.315 1.00 98.69 126 VAL A N 1
ATOM 914 C CA . VAL A 1 126 ? -1.857 -6.336 -5.238 1.00 98.69 126 VAL A CA 1
ATOM 915 C C . VAL A 1 126 ? -2.814 -7.263 -5.985 1.00 98.69 126 VAL A C 1
ATOM 917 O O . VAL A 1 126 ? -2.395 -8.271 -6.552 1.00 98.69 126 VAL A O 1
ATOM 920 N N . GLN A 1 127 ? -4.110 -6.965 -5.956 1.00 98.50 127 GLN A N 1
ATOM 921 C CA . GLN A 1 127 ? -5.130 -7.697 -6.703 1.00 98.50 127 GLN A CA 1
ATOM 922 C C . GLN A 1 127 ? -5.667 -6.821 -7.824 1.00 98.50 127 GLN A C 1
ATOM 924 O O . GLN A 1 127 ? -6.153 -5.713 -7.589 1.00 98.50 127 GLN A O 1
ATOM 929 N N . LEU A 1 128 ? -5.626 -7.359 -9.034 1.00 98.56 128 LEU A N 1
ATOM 930 C CA . LEU A 1 128 ? -6.169 -6.744 -10.224 1.00 98.56 128 LEU A CA 1
ATOM 931 C C . LEU A 1 128 ? -7.449 -7.465 -10.639 1.00 98.56 128 LEU A C 1
ATOM 933 O O . LEU A 1 128 ? -7.545 -8.694 -10.563 1.00 98.56 128 LEU A O 1
ATOM 937 N N . ARG A 1 129 ? -8.414 -6.689 -11.120 1.00 98.19 129 ARG A N 1
ATOM 938 C CA . ARG A 1 129 ? -9.632 -7.156 -11.771 1.00 98.19 129 ARG A CA 1
ATOM 939 C C . ARG A 1 129 ? -9.767 -6.415 -13.093 1.00 98.19 129 ARG A C 1
ATOM 941 O O . ARG A 1 129 ? -9.600 -5.204 -13.130 1.00 98.19 129 ARG A O 1
ATOM 948 N N . ASP A 1 130 ? -10.030 -7.153 -14.165 1.00 97.19 130 ASP A N 1
ATOM 949 C CA . ASP A 1 130 ? -10.170 -6.597 -15.515 1.00 97.19 130 ASP A CA 1
ATOM 950 C C . ASP A 1 130 ? -8.945 -5.755 -15.938 1.00 97.19 130 ASP A C 1
ATOM 952 O O . ASP A 1 130 ? -9.059 -4.745 -16.622 1.00 97.19 130 ASP A O 1
ATOM 956 N N . GLY A 1 131 ? -7.748 -6.186 -15.515 1.00 95.88 131 GLY A N 1
ATOM 957 C CA . GLY A 1 131 ? -6.473 -5.541 -15.849 1.00 95.88 131 GLY A CA 1
ATOM 958 C C . GLY A 1 131 ? -6.096 -4.330 -14.989 1.00 95.88 131 GLY A C 1
ATOM 959 O O . GLY A 1 131 ? -5.009 -3.790 -15.186 1.00 95.88 131 GLY A O 1
ATOM 960 N N . ALA A 1 132 ? -6.932 -3.942 -14.023 1.00 97.31 132 ALA A N 1
ATOM 961 C CA . ALA A 1 132 ? -6.722 -2.771 -13.176 1.00 97.31 132 ALA A CA 1
ATOM 962 C C . ALA A 1 132 ? -6.716 -3.136 -11.681 1.00 97.31 132 ALA A C 1
ATOM 964 O O . ALA A 1 132 ? -7.407 -4.066 -11.262 1.00 97.31 132 ALA A O 1
ATOM 965 N N . VAL A 1 133 ? -5.945 -2.424 -10.857 1.00 98.50 133 VAL A N 1
ATOM 966 C CA . VAL A 1 133 ? -5.859 -2.656 -9.408 1.00 98.50 133 VAL A CA 1
ATOM 967 C C . VAL A 1 133 ? -7.224 -2.420 -8.764 1.00 98.50 133 VAL A C 1
ATOM 969 O O . VAL A 1 133 ? -7.724 -1.301 -8.713 1.00 98.50 133 VAL A O 1
ATOM 972 N N . ALA A 1 134 ? -7.810 -3.484 -8.222 1.00 98.25 134 ALA A N 1
ATOM 973 C CA . ALA A 1 134 ? -9.066 -3.432 -7.478 1.00 98.25 134 ALA A CA 1
ATOM 974 C C . ALA A 1 134 ? -8.836 -3.332 -5.965 1.00 98.25 134 ALA A C 1
ATOM 976 O O . ALA A 1 134 ? -9.686 -2.835 -5.232 1.00 98.25 134 ALA A O 1
ATOM 977 N N . SER A 1 135 ? -7.700 -3.838 -5.481 1.00 98.44 135 SER A N 1
ATOM 978 C CA . SER A 1 135 ? -7.273 -3.669 -4.093 1.00 98.44 135 SER A CA 1
ATOM 979 C C . SER A 1 135 ? -5.787 -3.957 -3.947 1.00 98.44 135 SER A C 1
ATOM 981 O O . SER A 1 135 ? -5.214 -4.710 -4.734 1.00 98.44 135 SER A O 1
ATOM 983 N N . TYR A 1 136 ? -5.172 -3.415 -2.908 1.00 98.50 136 TYR A N 1
ATOM 984 C CA . TYR A 1 136 ? -3.791 -3.712 -2.544 1.00 98.50 136 TYR A CA 1
ATOM 985 C C . TYR A 1 136 ? -3.634 -3.664 -1.028 1.00 98.50 136 TYR A C 1
ATOM 987 O O . TYR A 1 136 ? -4.492 -3.133 -0.324 1.00 98.50 136 TYR A O 1
ATOM 995 N N . ALA A 1 137 ? -2.577 -4.274 -0.507 1.00 98.06 137 ALA A N 1
ATOM 996 C CA . ALA A 1 137 ? -2.343 -4.356 0.925 1.00 98.06 137 ALA A CA 1
ATOM 997 C C . ALA A 1 137 ? -0.902 -4.008 1.271 1.00 98.06 137 ALA A C 1
ATOM 999 O O . ALA A 1 137 ? 0.024 -4.475 0.608 1.00 98.06 137 ALA A O 1
ATOM 1000 N N . TYR A 1 138 ? -0.731 -3.252 2.350 1.00 97.06 138 TYR A N 1
ATOM 1001 C CA . TYR A 1 138 ? 0.561 -2.978 2.962 1.00 97.06 138 TYR A CA 1
ATOM 1002 C C . TYR A 1 138 ? 0.838 -3.948 4.101 1.00 97.06 138 TYR A C 1
ATOM 1004 O O . TYR A 1 138 ? -0.078 -4.340 4.829 1.00 97.06 138 TYR A O 1
ATOM 1012 N N . ARG A 1 139 ? 2.110 -4.300 4.275 1.00 95.06 139 ARG A N 1
ATOM 1013 C CA . ARG A 1 139 ? 2.607 -4.939 5.488 1.00 95.06 139 ARG A CA 1
ATOM 1014 C C . ARG A 1 139 ? 2.974 -3.864 6.503 1.00 95.06 139 ARG A C 1
ATOM 1016 O O . ARG A 1 139 ? 3.843 -3.036 6.251 1.00 95.06 139 ARG A O 1
ATOM 1023 N N . GLU A 1 140 ? 2.343 -3.924 7.662 1.00 91.31 140 GLU A N 1
ATOM 1024 C CA . GLU A 1 140 ? 2.597 -3.047 8.801 1.00 91.31 140 GLU A CA 1
ATOM 1025 C C . GLU A 1 140 ? 2.929 -3.888 10.041 1.00 91.31 140 GLU A C 1
ATOM 1027 O O . GLU A 1 140 ? 2.745 -5.108 10.051 1.00 91.31 140 GLU A O 1
ATOM 1032 N N . ALA A 1 141 ? 3.445 -3.251 11.095 1.00 87.56 141 ALA A N 1
ATOM 1033 C CA . ALA A 1 141 ? 3.842 -3.955 12.317 1.00 87.56 141 ALA A CA 1
ATOM 1034 C C . ALA A 1 141 ? 2.662 -4.688 12.978 1.00 87.56 141 ALA A C 1
ATOM 1036 O O . ALA A 1 141 ? 2.837 -5.750 13.565 1.00 87.56 141 ALA A O 1
ATOM 1037 N N . GLN A 1 142 ? 1.459 -4.132 12.843 1.00 81.62 142 GLN A N 1
ATOM 1038 C CA . GLN A 1 142 ? 0.219 -4.651 13.408 1.00 81.62 142 GLN A CA 1
ATOM 1039 C C . GLN A 1 142 ? -0.519 -5.626 12.473 1.00 81.62 142 GLN A C 1
ATOM 1041 O O . GLN A 1 142 ? -1.586 -6.122 12.823 1.00 81.62 142 GLN A O 1
ATOM 1046 N N . GLY A 1 143 ? 0.014 -5.903 11.277 1.00 89.31 143 GLY A N 1
ATOM 1047 C CA . GLY A 1 143 ? -0.593 -6.826 10.320 1.00 89.31 143 GLY A CA 1
ATOM 1048 C C . GLY A 1 143 ? -0.721 -6.248 8.915 1.00 89.31 143 GLY A C 1
ATOM 1049 O O . GLY A 1 143 ? 0.152 -5.529 8.435 1.00 89.31 143 GLY A O 1
ATOM 1050 N N . LEU A 1 144 ? -1.792 -6.623 8.214 1.00 93.44 144 LEU A N 1
ATOM 1051 C CA . LEU A 1 144 ? -2.037 -6.187 6.841 1.00 93.44 144 LEU A CA 1
ATOM 1052 C C . LEU A 1 144 ? -3.071 -5.066 6.804 1.00 93.44 144 LEU A C 1
ATOM 1054 O O . LEU A 1 144 ? -4.211 -5.267 7.223 1.00 93.44 144 LEU A O 1
ATOM 1058 N N . ARG A 1 145 ? -2.707 -3.922 6.220 1.00 94.44 145 ARG A N 1
ATOM 1059 C CA . ARG A 1 145 ? -3.661 -2.851 5.912 1.00 94.44 145 ARG A CA 1
ATOM 1060 C C . ARG A 1 145 ? -4.086 -2.946 4.457 1.00 94.44 145 ARG A C 1
ATOM 1062 O O . ARG A 1 145 ? -3.259 -2.779 3.565 1.00 94.44 145 ARG A O 1
ATOM 1069 N N . VAL A 1 146 ? -5.371 -3.186 4.218 1.00 96.25 146 VAL A N 1
ATOM 1070 C CA . VAL A 1 146 ? -5.937 -3.341 2.871 1.00 96.25 146 VAL A CA 1
ATOM 1071 C C . VAL A 1 146 ? -6.575 -2.031 2.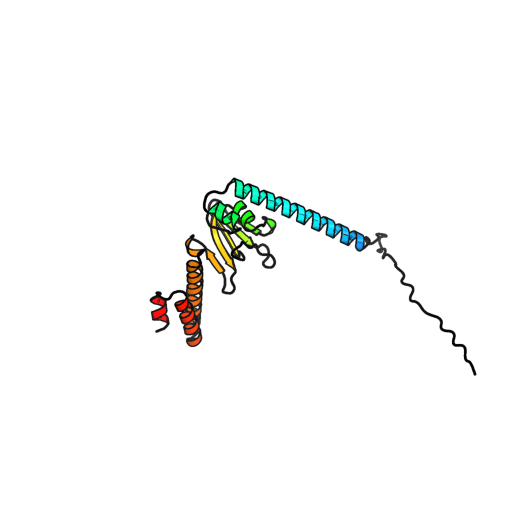412 1.00 96.25 146 VAL A C 1
ATOM 1073 O O . VAL A 1 146 ? -7.359 -1.437 3.142 1.00 96.25 146 VAL A O 1
ATOM 1076 N N . VAL A 1 147 ? -6.274 -1.617 1.184 1.00 97.75 147 VAL A N 1
ATOM 1077 C CA . VAL A 1 147 ? -6.905 -0.497 0.482 1.00 97.75 147 VAL A CA 1
ATOM 1078 C C . VAL A 1 147 ? -7.834 -1.059 -0.593 1.00 97.75 147 VAL A C 1
ATOM 1080 O O . VAL A 1 147 ? -7.392 -1.801 -1.473 1.00 97.75 147 VAL A O 1
ATOM 1083 N N . ARG A 1 148 ? -9.127 -0.726 -0.516 1.00 97.38 148 ARG A N 1
ATOM 1084 C CA . ARG A 1 148 ? -10.163 -1.136 -1.488 1.00 97.38 148 ARG A CA 1
ATOM 1085 C C . ARG A 1 148 ? -10.917 0.045 -2.090 1.00 97.38 148 ARG A C 1
ATOM 1087 O O . ARG A 1 148 ? -11.560 -0.100 -3.123 1.00 97.38 148 ARG A O 1
ATOM 1094 N N . ARG A 1 149 ? -10.852 1.205 -1.443 1.00 96.44 149 ARG A N 1
ATOM 1095 C CA . ARG A 1 149 ? -11.400 2.481 -1.915 1.00 96.44 149 ARG A CA 1
ATOM 1096 C C . ARG A 1 149 ? -10.402 3.608 -1.624 1.00 96.44 149 ARG A C 1
ATOM 1098 O O . ARG A 1 149 ? -9.600 3.470 -0.699 1.00 96.44 149 ARG A O 1
ATOM 1105 N N . PRO A 1 150 ? -10.461 4.741 -2.347 1.00 93.69 150 PRO A N 1
ATOM 1106 C CA . PRO A 1 150 ? -9.499 5.832 -2.174 1.00 93.69 150 PRO A CA 1
ATOM 1107 C C . PRO A 1 150 ? -9.399 6.356 -0.734 1.00 93.69 150 PRO A C 1
ATOM 1109 O O . PRO A 1 150 ? -8.314 6.687 -0.266 1.00 93.69 150 PRO A O 1
ATOM 1112 N N . SER A 1 151 ? -10.511 6.366 0.011 1.00 94.25 151 SER A N 1
ATOM 1113 C CA . SER A 1 151 ? -10.525 6.798 1.412 1.00 94.25 151 SER A CA 1
ATOM 1114 C C . SER A 1 151 ? -9.639 5.944 2.325 1.00 94.25 151 SER A C 1
ATOM 1116 O O . SER A 1 151 ? -9.110 6.474 3.298 1.00 94.25 151 SER A O 1
ATOM 1118 N N . ASP A 1 152 ? -9.431 4.658 2.017 1.00 95.38 152 ASP A N 1
ATOM 1119 C CA . ASP A 1 152 ? -8.615 3.754 2.844 1.00 95.38 152 ASP A CA 1
ATOM 1120 C C . ASP A 1 152 ? -7.112 4.085 2.754 1.00 95.38 152 ASP A C 1
ATOM 1122 O O . ASP A 1 152 ? -6.339 3.738 3.647 1.00 95.38 152 ASP A O 1
ATOM 1126 N N . ALA A 1 153 ? -6.684 4.757 1.678 1.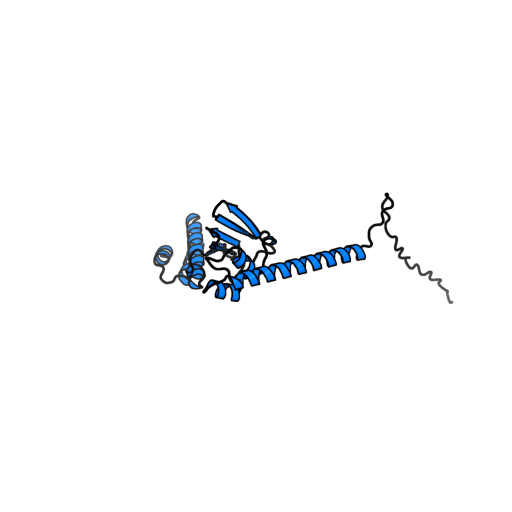00 91.44 153 ALA A N 1
ATOM 1127 C CA . ALA A 1 153 ? -5.295 5.172 1.479 1.00 91.44 153 ALA A CA 1
ATOM 1128 C C . ALA A 1 153 ? -4.933 6.453 2.255 1.00 91.44 153 ALA A C 1
ATOM 1130 O O . ALA A 1 153 ? -3.755 6.778 2.395 1.00 91.44 153 ALA A O 1
ATOM 1131 N N . THR A 1 154 ? -5.930 7.178 2.770 1.00 91.81 154 THR A N 1
ATOM 1132 C CA . THR A 1 154 ? -5.725 8.424 3.522 1.00 91.81 154 THR A CA 1
ATOM 1133 C C . THR A 1 154 ? -5.212 8.162 4.941 1.00 91.81 154 THR A C 1
ATOM 1135 O O . THR A 1 154 ? -5.359 7.063 5.477 1.00 91.81 154 THR A O 1
ATOM 1138 N N . THR A 1 155 ? -4.669 9.188 5.604 1.00 91.44 155 THR A N 1
ATOM 1139 C CA . THR A 1 155 ? -4.285 9.111 7.027 1.00 91.44 155 THR A CA 1
ATOM 1140 C C . THR A 1 155 ? -5.463 8.708 7.917 1.00 91.44 155 THR A C 1
ATOM 1142 O O . THR A 1 155 ? -5.302 7.861 8.792 1.00 91.44 155 THR A O 1
ATOM 1145 N N . ALA A 1 156 ? -6.656 9.253 7.659 1.00 92.19 156 ALA A N 1
ATOM 1146 C CA . ALA A 1 156 ? -7.873 8.885 8.381 1.00 92.19 156 ALA A CA 1
ATOM 1147 C C . ALA A 1 156 ? -8.278 7.427 8.104 1.00 92.19 156 ALA A C 1
ATOM 1149 O O . ALA A 1 156 ? -8.595 6.685 9.027 1.00 92.19 156 ALA A O 1
ATOM 1150 N N . GLY A 1 157 ? -8.195 6.981 6.846 1.00 92.56 157 GLY A N 1
ATOM 1151 C CA . GLY A 1 157 ? -8.428 5.582 6.474 1.00 92.56 157 GLY A CA 1
ATOM 1152 C C . GLY A 1 157 ? -7.466 4.616 7.166 1.00 92.56 157 GLY A C 1
ATOM 1153 O O . GLY A 1 157 ? -7.885 3.569 7.656 1.00 92.56 157 GLY A O 1
ATOM 1154 N N . ARG A 1 158 ? -6.188 4.994 7.283 1.00 92.06 158 ARG A N 1
ATOM 1155 C CA . ARG A 1 158 ? -5.186 4.238 8.045 1.00 92.06 158 ARG A CA 1
ATOM 1156 C C . ARG A 1 158 ? -5.523 4.180 9.534 1.00 92.06 158 ARG A C 1
ATOM 1158 O O . ARG A 1 158 ? -5.452 3.097 10.108 1.00 92.06 158 ARG A O 1
ATOM 1165 N N . ALA A 1 159 ? -5.892 5.308 10.143 1.00 93.19 159 ALA A N 1
ATOM 1166 C CA . ALA A 1 159 ? -6.306 5.354 11.544 1.00 93.19 159 ALA A CA 1
ATOM 1167 C C . ALA A 1 159 ? -7.526 4.452 11.795 1.00 93.19 159 ALA A C 1
ATOM 1169 O O . ALA A 1 159 ? -7.506 3.655 12.728 1.00 93.19 159 ALA A O 1
ATOM 1170 N N . ASN A 1 160 ? -8.519 4.487 10.901 1.00 92.88 160 ASN A N 1
ATOM 1171 C CA . ASN A 1 160 ? -9.692 3.614 10.961 1.00 92.88 160 ASN A CA 1
ATOM 1172 C C . ASN A 1 160 ? -9.320 2.129 10.867 1.00 92.88 160 ASN A C 1
ATOM 1174 O O . ASN A 1 160 ? -9.761 1.337 11.692 1.00 92.88 160 ASN A O 1
ATOM 1178 N N . ALA A 1 161 ? -8.465 1.742 9.915 1.00 92.94 161 ALA A N 1
ATOM 1179 C CA . ALA A 1 161 ? -8.029 0.351 9.778 1.00 92.94 161 ALA A CA 1
ATOM 1180 C C . ALA A 1 161 ? -7.278 -0.157 11.025 1.00 92.94 161 ALA A C 1
ATOM 1182 O O . ALA A 1 161 ? -7.430 -1.318 11.412 1.00 92.94 161 ALA A O 1
ATOM 1183 N N . LEU A 1 162 ? -6.481 0.710 11.662 1.00 93.44 162 LEU A N 1
ATOM 1184 C CA . LEU A 1 162 ? -5.791 0.396 12.912 1.00 93.44 162 LEU A CA 1
ATOM 1185 C C . LEU A 1 162 ? -6.772 0.277 14.087 1.00 93.44 162 LEU A C 1
ATOM 1187 O O . LEU A 1 162 ? -6.660 -0.670 14.863 1.00 93.44 162 LEU A O 1
ATOM 1191 N N . ALA A 1 163 ? -7.745 1.184 14.190 1.00 94.44 163 ALA A N 1
ATOM 1192 C CA . ALA A 1 163 ? -8.789 1.132 15.210 1.00 94.44 163 ALA A CA 1
ATOM 1193 C C . ALA A 1 163 ? -9.607 -0.164 15.111 1.00 94.44 163 ALA A C 1
ATOM 1195 O O . ALA A 1 163 ? -9.742 -0.881 16.095 1.00 94.44 163 ALA A O 1
ATOM 1196 N N . GLU A 1 164 ? -10.056 -0.537 13.909 1.00 92.81 164 GLU A N 1
ATOM 1197 C CA . GLU A 1 164 ? -10.787 -1.790 13.679 1.00 92.81 164 GLU A CA 1
ATOM 1198 C C . GLU A 1 164 ? -9.969 -3.038 14.049 1.00 92.81 164 GLU A C 1
ATOM 1200 O O . GLU A 1 164 ? -10.523 -4.051 14.475 1.00 92.81 164 GLU A O 1
ATOM 1205 N N . MET A 1 165 ? -8.648 -3.004 13.853 1.00 93.12 165 MET A N 1
ATOM 1206 C CA . MET A 1 165 ? -7.762 -4.096 14.261 1.00 93.12 165 MET A CA 1
ATOM 1207 C C . MET A 1 165 ? -7.668 -4.191 15.785 1.00 93.12 165 MET A C 1
ATOM 1209 O O . MET A 1 165 ? -7.831 -5.285 16.319 1.00 93.12 165 MET A O 1
ATOM 1213 N N . LEU A 1 166 ? -7.481 -3.058 16.468 1.00 95.12 166 LEU A N 1
ATOM 1214 C CA . LEU A 1 166 ? -7.459 -2.994 17.930 1.00 95.12 166 LEU A CA 1
ATOM 1215 C C . LEU A 1 166 ? -8.780 -3.479 18.537 1.00 95.12 166 LEU A C 1
ATOM 1217 O O . LEU A 1 166 ? -8.743 -4.244 19.493 1.00 95.12 166 LEU A O 1
ATOM 1221 N N . VAL A 1 167 ? -9.924 -3.111 17.946 1.00 95.50 167 VAL A N 1
ATOM 1222 C CA . VAL A 1 167 ? -11.241 -3.632 18.348 1.00 95.50 167 VAL A CA 1
ATOM 1223 C C . VAL A 1 167 ? -11.265 -5.150 18.265 1.00 95.50 167 VAL A C 1
ATOM 1225 O O . VAL A 1 167 ? -11.537 -5.801 19.262 1.00 95.50 167 VAL A O 1
ATOM 1228 N N . ARG A 1 168 ? -10.907 -5.734 17.113 1.00 94.38 168 ARG A N 1
ATOM 1229 C CA . ARG A 1 168 ? -10.904 -7.200 16.956 1.00 94.38 168 ARG A CA 1
ATOM 1230 C C . ARG A 1 168 ? -9.990 -7.900 17.960 1.00 94.38 168 ARG A C 1
ATOM 1232 O O . ARG A 1 168 ? -10.332 -8.966 18.453 1.00 94.38 168 ARG A O 1
ATOM 1239 N N . GLU A 1 169 ? -8.834 -7.316 18.258 1.00 95.19 169 GLU A N 1
ATOM 1240 C CA . GLU A 1 169 ? -7.931 -7.873 19.264 1.00 95.19 169 GLU A CA 1
ATOM 1241 C C . GLU A 1 169 ? -8.506 -7.762 20.683 1.00 95.19 169 GLU A C 1
ATOM 1243 O O . GLU A 1 169 ? -8.359 -8.696 21.468 1.00 95.19 169 GLU A O 1
ATOM 1248 N N . GLY A 1 170 ? -9.204 -6.667 20.998 1.00 96.12 170 GLY A N 1
ATOM 1249 C CA . GLY A 1 170 ? -9.982 -6.532 22.229 1.00 96.12 170 GLY A CA 1
ATOM 1250 C C . GLY A 1 170 ? -11.072 -7.602 22.341 1.00 96.12 170 GLY A C 1
ATOM 1251 O O . GLY A 1 170 ? -11.158 -8.272 23.367 1.00 96.12 170 GLY A O 1
ATOM 1252 N N . ASP A 1 171 ? -11.831 -7.844 21.271 1.00 96.44 171 ASP A N 1
ATOM 1253 C CA . ASP A 1 171 ? -12.889 -8.866 21.219 1.00 96.44 171 ASP A CA 1
ATOM 1254 C C . ASP A 1 171 ? -12.323 -10.267 21.496 1.00 96.44 171 ASP A C 1
ATOM 1256 O O . ASP A 1 171 ? -12.883 -11.039 22.282 1.00 96.44 171 ASP A O 1
ATOM 1260 N N . ASP A 1 172 ? -11.172 -10.578 20.898 1.00 97.00 172 ASP A N 1
ATOM 1261 C CA . ASP A 1 172 ? -10.458 -11.836 21.113 1.00 97.00 172 ASP A CA 1
ATOM 1262 C C . ASP A 1 172 ? -9.957 -11.985 22.560 1.00 97.00 172 ASP A C 1
ATOM 1264 O O . ASP A 1 172 ? -9.921 -13.101 23.086 1.00 97.00 172 ASP A O 1
ATOM 1268 N N . LEU A 1 173 ? -9.558 -10.889 23.211 1.00 97.81 173 LEU A N 1
ATOM 1269 C CA . LEU A 1 173 ? -9.119 -10.873 24.610 1.00 97.81 173 LEU A CA 1
ATOM 1270 C C . LEU A 1 173 ? -10.303 -11.030 25.573 1.00 97.81 173 LEU A C 1
ATOM 1272 O O . LEU A 1 173 ? -10.223 -11.842 26.499 1.00 97.81 173 LEU A O 1
ATOM 1276 N N . VAL A 1 174 ? -11.437 -10.374 25.298 1.00 97.25 174 VAL A N 1
ATOM 1277 C CA . VAL A 1 174 ? -12.697 -10.581 26.033 1.00 97.25 174 VAL A CA 1
ATOM 1278 C C . VAL A 1 174 ? -13.114 -12.047 25.969 1.00 97.25 174 VAL A C 1
ATOM 1280 O O . VAL A 1 174 ? -13.414 -12.650 26.999 1.00 97.25 174 VAL A O 1
ATOM 1283 N N . ALA A 1 175 ? -13.065 -12.658 24.782 1.00 97.38 175 ALA A N 1
ATOM 1284 C CA . ALA A 1 175 ? -13.400 -14.069 24.605 1.00 97.38 175 ALA A CA 1
ATOM 1285 C C . ALA A 1 175 ? -12.486 -15.020 25.406 1.00 97.38 175 ALA A C 1
ATOM 1287 O O . ALA A 1 175 ? -12.885 -16.141 25.723 1.00 97.38 175 ALA A O 1
ATOM 1288 N N . ARG A 1 176 ? -11.269 -14.583 25.753 1.00 97.50 176 ARG A N 1
ATOM 1289 C CA . ARG A 1 176 ? -10.310 -15.322 26.593 1.00 97.50 176 ARG A CA 1
ATOM 1290 C C . ARG A 1 176 ? -10.427 -14.996 28.084 1.00 97.50 176 ARG A C 1
ATOM 1292 O O . ARG A 1 176 ? -9.759 -15.645 28.885 1.00 97.50 176 ARG A O 1
ATOM 1299 N N . GLY A 1 177 ? -11.260 -14.024 28.453 1.00 97.44 177 GLY A N 1
ATOM 1300 C CA . GLY A 1 177 ? -11.421 -13.539 29.823 1.00 97.44 177 GLY A CA 1
ATOM 1301 C C . GLY A 1 177 ? -10.344 -12.550 30.282 1.00 97.44 177 GLY A C 1
ATOM 1302 O O . GLY A 1 177 ? -10.297 -12.235 31.467 1.00 97.44 177 GLY A O 1
ATOM 1303 N N . ASP A 1 178 ? -9.492 -12.057 29.378 1.00 97.94 178 ASP A N 1
ATOM 1304 C CA . ASP A 1 178 ? -8.457 -11.060 29.682 1.00 97.94 178 ASP A CA 1
ATOM 1305 C C . ASP A 1 178 ? -9.011 -9.642 29.468 1.00 97.94 178 ASP A C 1
ATOM 1307 O O . ASP A 1 178 ? -8.781 -8.995 28.444 1.00 97.94 178 ASP A O 1
ATOM 1311 N N . LEU A 1 179 ? -9.837 -9.199 30.418 1.00 96.38 179 LEU A N 1
ATOM 1312 C CA . LEU A 1 179 ? -10.580 -7.941 30.308 1.00 96.38 179 LEU A CA 1
ATOM 1313 C C . LEU A 1 179 ? -9.674 -6.708 30.414 1.00 96.38 179 LEU A C 1
ATOM 1315 O O . LEU A 1 179 ? -9.898 -5.737 29.697 1.00 96.38 179 LEU A O 1
ATOM 1319 N N . ASP A 1 180 ? -8.628 -6.760 31.242 1.00 97.19 180 ASP A N 1
ATOM 1320 C CA . ASP A 1 180 ? -7.689 -5.642 31.404 1.00 97.19 180 ASP A CA 1
ATOM 1321 C C . ASP A 1 180 ? -6.941 -5.367 30.094 1.00 97.19 180 ASP A C 1
ATOM 1323 O O . ASP A 1 180 ? -6.845 -4.222 29.646 1.00 97.19 180 ASP A O 1
ATOM 1327 N N . ALA A 1 181 ? -6.453 -6.421 29.430 1.00 97.44 181 ALA A N 1
ATOM 1328 C CA . ALA A 1 181 ? -5.802 -6.272 28.137 1.00 97.44 181 ALA A CA 1
ATOM 1329 C C . ALA A 1 181 ? -6.786 -5.829 27.043 1.00 97.44 181 ALA A C 1
ATOM 1331 O O . ALA A 1 181 ? -6.387 -5.099 26.134 1.00 97.44 181 ALA A O 1
ATOM 1332 N N . ALA A 1 182 ? -8.053 -6.255 27.108 1.00 97.75 182 ALA A N 1
ATOM 1333 C CA . ALA A 1 182 ? -9.078 -5.824 26.162 1.00 97.75 182 ALA A CA 1
ATOM 1334 C C . ALA A 1 182 ? -9.373 -4.321 26.276 1.00 97.75 182 ALA A C 1
ATOM 1336 O O . ALA A 1 182 ? -9.405 -3.635 25.252 1.00 97.75 182 ALA A O 1
ATOM 1337 N N . LEU A 1 183 ? -9.518 -3.805 27.503 1.00 97.19 183 LEU A N 1
ATOM 1338 C CA . LEU A 1 183 ? -9.735 -2.378 27.761 1.00 97.19 183 LEU A CA 1
ATOM 1339 C C . LEU A 1 183 ? -8.587 -1.522 27.209 1.00 97.19 183 LEU A C 1
ATOM 1341 O O . LEU A 1 183 ? -8.859 -0.553 26.506 1.00 97.19 183 LEU A O 1
ATOM 1345 N N . ASP A 1 184 ? -7.321 -1.936 27.382 1.00 97.19 184 ASP A N 1
ATOM 1346 C CA . ASP A 1 184 ? -6.175 -1.247 26.750 1.00 97.19 184 ASP A CA 1
ATOM 1347 C C . ASP A 1 184 ? -6.337 -1.140 25.224 1.00 97.19 184 ASP A C 1
ATOM 1349 O O . ASP A 1 184 ? -6.007 -0.116 24.615 1.00 97.19 184 ASP A O 1
ATOM 1353 N N . ARG A 1 185 ? -6.862 -2.186 24.569 1.00 97.00 185 ARG A N 1
ATOM 1354 C CA . ARG A 1 185 ? -7.040 -2.162 23.109 1.00 97.00 185 ARG A CA 1
ATOM 1355 C C . ARG A 1 185 ? -8.165 -1.234 22.693 1.00 97.00 185 ARG A C 1
ATOM 1357 O O . ARG A 1 185 ? -7.974 -0.480 21.736 1.00 97.00 185 ARG A O 1
ATOM 1364 N N . TYR A 1 186 ? -9.291 -1.257 23.399 1.00 97.50 186 TYR A N 1
ATOM 1365 C CA . TYR A 1 186 ? -10.405 -0.358 23.114 1.00 97.50 186 TYR A CA 1
ATOM 1366 C C . TYR A 1 186 ? -10.042 1.107 23.377 1.00 97.50 186 TYR A C 1
ATOM 1368 O O . TYR A 1 186 ? -10.311 1.942 22.516 1.00 97.50 186 TYR A O 1
ATOM 1376 N N . ASP A 1 187 ? -9.327 1.415 24.462 1.00 96.12 187 ASP A N 1
ATOM 1377 C CA . ASP A 1 187 ? -8.854 2.774 24.759 1.00 96.12 187 ASP A CA 1
ATOM 1378 C C . ASP A 1 187 ? -7.972 3.319 23.629 1.00 96.12 187 ASP A C 1
ATOM 1380 O O . ASP A 1 187 ? -8.155 4.435 23.131 1.00 96.12 187 ASP A O 1
ATOM 1384 N N . ARG A 1 188 ? -7.031 2.502 23.145 1.00 96.12 188 ARG A N 1
ATOM 1385 C CA . ARG A 1 188 ? -6.168 2.871 22.015 1.00 96.12 188 ARG A CA 1
ATOM 1386 C C . ARG A 1 188 ? -6.952 3.031 20.713 1.00 96.12 188 ARG A C 1
ATOM 1388 O O . ARG A 1 188 ? -6.573 3.860 19.885 1.00 96.12 188 ARG A O 1
ATOM 1395 N N . ALA A 1 189 ? -8.022 2.261 20.517 1.00 96.38 189 ALA A N 1
ATOM 1396 C CA . ALA A 1 189 ? -8.915 2.413 19.373 1.00 96.38 189 ALA A CA 1
ATOM 1397 C C . ALA A 1 189 ? -9.740 3.711 19.463 1.00 96.38 189 ALA A C 1
ATOM 1399 O O . ALA A 1 189 ? -9.858 4.409 18.455 1.00 96.38 189 ALA A O 1
ATOM 1400 N N . GLN A 1 190 ? -10.224 4.092 20.652 1.00 96.50 190 GLN A N 1
ATOM 1401 C CA . GLN A 1 190 ? -10.992 5.326 20.881 1.00 96.50 190 GLN A CA 1
ATOM 1402 C C . GLN A 1 190 ? -10.169 6.573 20.540 1.00 96.50 190 GLN A C 1
ATOM 1404 O O . GLN A 1 190 ? -10.685 7.515 19.947 1.00 96.50 190 GLN A O 1
ATOM 1409 N N . VAL A 1 191 ? -8.862 6.573 20.827 1.00 95.62 191 VAL A N 1
ATOM 1410 C CA . VAL A 1 191 ? -7.963 7.678 20.434 1.00 95.62 191 VAL A CA 1
ATOM 1411 C C . VAL A 1 191 ? -7.938 7.887 18.913 1.00 95.62 191 VAL A C 1
ATOM 1413 O O . VAL A 1 191 ? -7.784 9.012 18.440 1.00 95.62 191 VAL A O 1
ATOM 1416 N N . LEU A 1 192 ? -8.086 6.812 18.136 1.00 95.25 192 LEU A N 1
ATOM 1417 C CA . LEU A 1 192 ? -8.099 6.856 16.671 1.00 95.25 192 LEU A CA 1
ATOM 1418 C C . LEU A 1 192 ? -9.493 7.158 16.104 1.00 95.25 192 LEU A C 1
ATOM 1420 O O . LEU A 1 192 ? -9.593 7.678 14.993 1.00 95.25 192 LEU A O 1
ATOM 1424 N N . GLN A 1 193 ? -10.547 6.827 16.851 1.00 93.81 193 GLN A N 1
ATOM 1425 C CA . GLN A 1 193 ? -11.950 7.007 16.482 1.00 93.81 193 GLN A CA 1
ATOM 1426 C C . GLN A 1 193 ? -12.750 7.593 17.657 1.00 93.81 193 GLN A C 1
ATOM 1428 O O . GLN A 1 193 ? -13.542 6.880 18.276 1.00 93.81 193 GLN A O 1
ATOM 1433 N N . PRO A 1 194 ? -12.568 8.888 17.968 1.00 90.00 194 PRO A N 1
ATOM 1434 C CA . PRO A 1 194 ? -13.130 9.490 19.177 1.00 90.00 194 PRO A CA 1
ATOM 1435 C C . PRO A 1 194 ? -14.660 9.553 19.184 1.00 90.00 194 PRO A C 1
ATOM 1437 O O . PRO A 1 194 ? -15.241 9.583 20.259 1.00 90.00 194 PRO A O 1
ATOM 1440 N N . ASP A 1 195 ? -15.299 9.533 18.011 1.00 91.00 195 ASP A N 1
ATOM 1441 C CA . ASP A 1 195 ? -16.758 9.629 17.860 1.00 91.00 195 ASP A CA 1
ATOM 1442 C C . ASP A 1 195 ? -17.431 8.253 17.648 1.00 91.00 195 ASP A C 1
ATOM 1444 O O . ASP A 1 195 ? -18.567 8.166 17.174 1.00 91.00 195 ASP A O 1
ATOM 1448 N N . ASN A 1 196 ? -16.723 7.149 17.918 1.00 89.69 196 ASN A N 1
ATOM 1449 C CA . ASN A 1 196 ? -17.254 5.801 17.725 1.00 89.69 196 ASN A CA 1
ATOM 1450 C C . ASN A 1 196 ? -18.037 5.328 18.961 1.00 89.69 196 ASN A C 1
ATOM 1452 O O . ASN A 1 196 ? -17.473 4.806 19.918 1.00 89.69 196 ASN A O 1
ATOM 1456 N N . VAL A 1 197 ? -19.363 5.444 18.889 1.00 90.94 197 VAL A N 1
ATOM 1457 C CA . VAL A 1 197 ? -20.294 5.044 19.961 1.00 90.94 197 VAL A CA 1
ATOM 1458 C C . VAL A 1 197 ? -20.211 3.547 20.301 1.00 90.94 197 VAL A C 1
ATOM 1460 O O . VAL A 1 197 ? -20.477 3.149 21.433 1.00 90.94 197 VAL A O 1
ATOM 1463 N N . GLU A 1 198 ? -19.835 2.689 19.347 1.00 89.00 198 GLU A N 1
ATOM 1464 C CA . GLU A 1 198 ? -19.653 1.260 19.631 1.00 89.00 198 GLU A CA 1
ATOM 1465 C C . GLU A 1 198 ? -18.460 1.028 20.567 1.00 89.00 198 GLU A C 1
ATOM 1467 O O . GLU A 1 198 ? -18.537 0.188 21.463 1.00 89.00 198 GLU A O 1
ATOM 1472 N N . LEU A 1 199 ? -17.373 1.785 20.388 1.00 92.06 199 LEU A N 1
ATOM 1473 C CA . LEU A 1 199 ? -16.215 1.728 21.279 1.00 92.06 199 LEU A CA 1
ATOM 1474 C C . LEU A 1 199 ? -16.563 2.236 22.679 1.00 92.06 199 LEU A C 1
ATOM 1476 O O . LEU A 1 199 ? -16.207 1.579 23.653 1.00 92.06 199 LEU A O 1
ATOM 1480 N N . GLU A 1 200 ? -17.340 3.318 22.782 1.00 89.56 200 GLU A N 1
ATOM 1481 C CA . GLU A 1 200 ? -17.828 3.818 24.075 1.00 89.56 200 GLU A CA 1
ATOM 1482 C C . GLU A 1 200 ? -18.605 2.739 24.844 1.00 89.56 200 GLU A C 1
ATOM 1484 O O . GLU A 1 200 ? -18.388 2.554 26.039 1.00 89.56 200 GLU A O 1
ATOM 1489 N N . TYR A 1 201 ? -19.466 1.981 24.156 1.00 89.25 201 TYR A N 1
ATOM 1490 C CA . TYR A 1 201 ? -20.206 0.876 24.769 1.00 89.25 201 TYR A CA 1
ATOM 1491 C C . TYR A 1 201 ? -19.305 -0.288 25.205 1.00 89.25 201 TYR A C 1
ATOM 1493 O O . TYR A 1 201 ? -19.571 -0.911 26.225 1.00 89.25 201 TYR A O 1
ATOM 1501 N N . ARG A 1 202 ? -18.255 -0.606 24.440 1.00 87.81 202 ARG A N 1
ATOM 1502 C CA . ARG A 1 202 ? -17.321 -1.704 24.757 1.00 87.81 202 ARG A CA 1
ATOM 1503 C C . ARG A 1 202 ? -16.412 -1.394 25.950 1.00 87.81 202 ARG A C 1
ATOM 1505 O O . ARG A 1 202 ? -15.918 -2.329 26.575 1.00 87.81 202 ARG A O 1
ATOM 1512 N N . ILE A 1 203 ? -16.167 -0.112 26.219 1.00 89.75 203 ILE A N 1
ATOM 1513 C CA . ILE A 1 203 ? -15.334 0.372 27.330 1.00 89.75 203 ILE A CA 1
ATOM 1514 C C . ILE A 1 203 ? -16.143 0.502 28.636 1.00 89.75 203 ILE A C 1
ATOM 1516 O O . ILE A 1 203 ? -15.570 0.338 29.713 1.00 89.75 203 ILE A O 1
ATOM 1520 N N . ALA A 1 204 ? -17.441 0.817 28.544 1.00 82.00 204 ALA A N 1
ATOM 1521 C CA . ALA A 1 204 ? -18.341 1.052 29.682 1.00 82.00 204 ALA A CA 1
ATOM 1522 C C . ALA A 1 204 ? -18.664 -0.213 30.499 1.00 82.00 204 ALA A C 1
ATOM 1524 O O . ALA A 1 204 ? -18.736 -0.079 31.745 1.00 82.00 204 ALA A O 1
#

Foldseek 3Di:
DDDDDDDDDPDPPPDPDQDQPPVRDTDPDVVVVVVVVVVVVVVVVVVQQVVLVVLLVVQCVPDDDPLNVLLVQLHDDWFRFPSSVCNSQSHDCVQWDWDDDVQKIKTAGPDPVDAGAGNVAGWGIFMGGNRITQKTWHQDPLGIQIDRDPCCVDPLVVLQSQLVSLQVVLVVCVVVVNNVSSLVSLVSSCVSVVPDVVSVVSND